Protein AF-A0A8C2SJ14-F1 (afdb_monomer_lite)

Secondary structure (DSSP, 8-state):
---PPP------S----PPPEEEEEETT--TTSPPPTT--EEEEEEPPS-PPP--TT--SS-HHHHHHHHHHHHHHHHHHHHHHHHHTTS-GGGGGGHHHHHHHHHTTS-BTTTTEE-HHHHHHHHHHHHHHHHTTSS-GGGHHHIIIIIIHHHHHHHHHHHHHHT-EETT--GGGSS-SS-SHHHHHHHHHTTT-SS--GGGGG-HHHHHHHTTT-HHHHHHHHHHHH--S-HHHH-HHHHHHHTSS-HHHHHHHHHHHHIIIIIS-HHHHTT----SSS-SSPP----

Radius of gyration: 21.24 Å; chains: 1; bounding box: 52×69×60 Å

InterPro domains:
  IPR004327 Phosphotyrosyl phosphatase activator, PTPA [PF03095] (80-282)
  IPR004327 Phosphotyrosyl phosphatase activator, PTPA [PTHR10012] (79-286)
  IPR004327 Phosphotyrosyl phosphatase activator, PTPA [cd04087] (79-278)
  IPR037218 PTPA superfamily [SSF140984] (79-285)
  IPR043170 Phosphotyrosyl phosphatase activator, C-terminal lid domain [G3DSA:1.20.120.1150] (178-288)

Sequence (290 aa):
MSVSYSMGKSASFFSDPSPLVLRAVPSGGSADEKPPQGGLCCVEIHTLPSLPSVGSQSRELGYLGTCLICCCHMCLLCYQEAENLVATVVPTHLAAAVPEVAVYLKESVGNSTRIDYGTGHEAAFAAFLCCLCKIGVLRVDDQIAIVFKVFNRYLEVMRKLQKTYRMEPAGSQGVWGLDDFQFLPFIWGSSQLIDHPYLEPRHFVDEKAVNENHKDYMFLECILFITEMKTGPFAEHSNQLWNISAVPSWSKVNQGLIRMYKAECLEKFPVIQHFKFGSLLPIHPVTSSC

Foldseek 3Di:
DDDDDDPDDDDDDDDDDDAFAFAFDFPDDPPPDDHPPDGAGQGAGDDDDDPDDPDPPCPPQPPLRVLLVVLLVRLVCLVVCLLVRQPNQDDPVVSVCSVVLSVLVSLQQADSVQLAAAALSVVSVVVSVLLCVLVPSHDPVCVVSCVPGVVLVVVVVNLVSCVRSVHFQQLDPFQPDQDSHHQVLQLVLLVVCAPPPPDFLLCLLPPVSLVVCVVPGSNSVVSVSVPVVDDDRCCVRRVVSVVLSPDGGSVVSNVVSVVCCCVSAVVPCSRNVPPDADPSRHPDPDDPPD

Organism: Capra hircus (NCBI:txid9925)

Structure (mmCIF, N/CA/C/O backbone):
data_AF-A0A8C2SJ14-F1
#
_entry.id   AF-A0A8C2SJ14-F1
#
loop_
_atom_site.group_PDB
_atom_site.id
_atom_site.type_symbol
_atom_site.label_atom_id
_atom_site.label_alt_id
_atom_site.label_comp_id
_atom_site.label_asym_id
_atom_site.label_entity_id
_atom_site.label_seq_id
_atom_site.pdbx_PDB_ins_code
_atom_site.Cartn_x
_atom_site.Cartn_y
_atom_site.Cartn_z
_atom_site.occupancy
_atom_site.B_iso_or_equiv
_atom_site.auth_seq_id
_atom_site.auth_comp_id
_atom_site.auth_asym_id
_atom_site.auth_atom_id
_atom_site.pdbx_PDB_model_num
ATOM 1 N N . MET A 1 1 ? 16.994 39.365 38.065 1.00 35.16 1 MET A N 1
ATOM 2 C CA . MET A 1 1 ? 16.523 39.619 36.687 1.00 35.16 1 MET A CA 1
ATOM 3 C C . MET A 1 1 ? 15.729 38.409 36.228 1.00 35.16 1 MET A C 1
ATOM 5 O O . MET A 1 1 ? 16.300 37.442 35.751 1.00 35.16 1 MET A O 1
ATOM 9 N N . SER A 1 2 ? 14.426 38.431 36.481 1.00 21.72 2 SER A N 1
ATOM 10 C CA . SER A 1 2 ? 13.452 37.447 36.009 1.00 21.72 2 SER A CA 1
ATOM 11 C C . SER A 1 2 ? 12.782 38.021 34.765 1.00 21.72 2 SER A C 1
ATOM 13 O O . SER A 1 2 ? 12.115 39.052 34.855 1.00 21.72 2 SER A O 1
ATOM 15 N N . VAL A 1 3 ? 13.001 37.404 33.606 1.00 24.77 3 VAL A N 1
ATOM 16 C CA . VAL A 1 3 ? 12.341 37.798 32.357 1.00 24.77 3 VAL A CA 1
ATOM 17 C C . VAL A 1 3 ? 11.062 36.980 32.231 1.00 24.77 3 VAL A C 1
ATOM 19 O O . VAL A 1 3 ? 11.100 35.789 31.937 1.00 24.77 3 VAL A O 1
ATOM 22 N N . SER A 1 4 ? 9.932 37.626 32.503 1.00 20.69 4 SER A N 1
ATOM 23 C CA . SER A 1 4 ? 8.597 37.099 32.233 1.00 20.69 4 SER A CA 1
ATOM 24 C C . SER A 1 4 ? 8.312 37.201 30.734 1.00 20.69 4 SER A C 1
ATOM 26 O O . SER A 1 4 ? 8.305 38.305 30.193 1.00 20.69 4 SER A O 1
ATOM 28 N N . TYR A 1 5 ? 8.047 36.078 30.064 1.00 23.69 5 TYR A N 1
ATOM 29 C CA . TYR A 1 5 ? 7.467 36.094 28.719 1.00 23.69 5 TYR A CA 1
ATOM 30 C C . TYR A 1 5 ? 5.940 36.140 28.824 1.00 23.69 5 TYR A C 1
ATOM 32 O O . TYR A 1 5 ? 5.299 35.236 29.355 1.00 23.69 5 TYR A O 1
ATOM 40 N N . SER A 1 6 ? 5.375 37.239 28.331 1.00 22.52 6 SER A N 1
ATOM 41 C CA . SER A 1 6 ? 3.942 37.443 28.140 1.00 22.52 6 SER A CA 1
ATOM 42 C C . SER A 1 6 ? 3.453 36.566 26.983 1.00 22.52 6 SER A C 1
ATOM 44 O O . SER A 1 6 ? 3.902 36.735 25.850 1.00 22.52 6 SER A O 1
ATOM 46 N N . MET A 1 7 ? 2.534 35.633 27.252 1.00 26.23 7 MET A N 1
ATOM 47 C CA . MET A 1 7 ? 1.760 34.955 26.208 1.00 26.23 7 MET A CA 1
ATOM 48 C C . MET A 1 7 ? 0.749 35.950 25.623 1.00 26.23 7 MET A C 1
ATOM 50 O O . MET A 1 7 ? -0.344 36.152 26.152 1.00 26.23 7 MET A O 1
ATOM 54 N N . GLY A 1 8 ? 1.143 36.601 24.530 1.00 24.67 8 GLY A N 1
ATOM 55 C CA . GLY A 1 8 ? 0.258 37.412 23.705 1.00 24.67 8 GLY A CA 1
ATOM 56 C C . GLY A 1 8 ? -0.750 36.538 22.956 1.00 24.67 8 GLY A C 1
ATOM 57 O O . GLY A 1 8 ? -0.389 35.562 22.304 1.00 24.67 8 GLY A O 1
ATOM 58 N N . LYS A 1 9 ? -2.028 36.909 23.054 1.00 30.41 9 LYS A N 1
ATOM 59 C CA . LYS A 1 9 ? -3.153 36.336 22.307 1.00 30.41 9 LYS A CA 1
ATOM 60 C C . LYS A 1 9 ? -2.880 36.384 20.796 1.00 30.41 9 LYS A C 1
ATOM 62 O O . LYS A 1 9 ? -2.780 37.462 20.221 1.00 30.41 9 LYS A O 1
ATOM 67 N N . SER A 1 10 ? -2.826 35.228 20.145 1.00 27.52 10 SER A N 1
ATOM 68 C CA . SER A 1 10 ? -2.982 35.081 18.689 1.00 27.52 10 SER A CA 1
ATOM 69 C C . SER A 1 10 ? -3.657 33.740 18.405 1.00 27.52 10 SER A C 1
ATOM 71 O O . SER A 1 10 ? -3.069 32.813 17.866 1.00 27.52 10 SER A O 1
ATOM 73 N N . ALA A 1 11 ? -4.907 33.629 18.850 1.00 28.23 11 ALA A N 1
ATOM 74 C CA . ALA A 1 11 ? -5.798 32.511 18.567 1.00 28.23 11 ALA A CA 1
ATOM 75 C C . ALA A 1 11 ? -6.933 33.025 17.672 1.00 28.23 11 ALA A C 1
ATOM 77 O O . ALA A 1 11 ? -8.018 33.300 18.172 1.00 28.23 11 ALA A O 1
ATOM 78 N N . SER A 1 12 ? -6.668 33.257 16.380 1.00 26.05 12 SER A N 1
ATOM 79 C CA . SER A 1 12 ? -7.728 33.613 15.415 1.00 26.05 12 SER A CA 1
ATOM 80 C C . SER A 1 12 ? -7.315 33.546 13.931 1.00 26.05 12 SER A C 1
ATOM 82 O O . SER A 1 12 ? -7.729 34.413 13.168 1.00 26.05 12 SER A O 1
ATOM 84 N N . PHE A 1 13 ? -6.496 32.577 13.490 1.00 23.73 13 PHE A N 1
ATOM 85 C CA . PHE A 1 13 ? -6.122 32.480 12.058 1.00 23.73 13 PHE A CA 1
ATOM 86 C C . PHE A 1 13 ? -6.133 31.079 11.421 1.00 23.73 13 PHE A C 1
ATOM 88 O O . PHE A 1 13 ? -5.748 30.942 1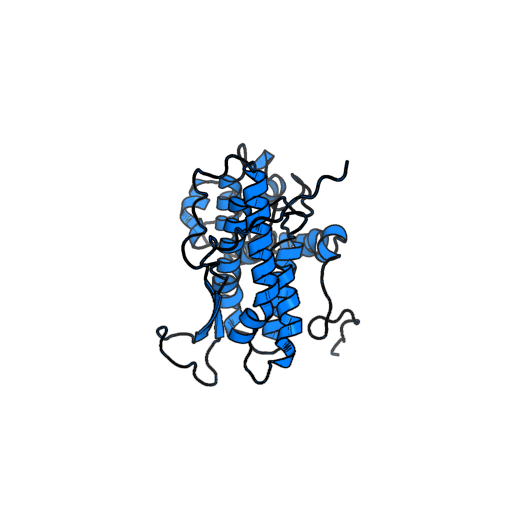0.265 1.00 23.73 13 PHE A O 1
ATOM 95 N N . PHE A 1 14 ? -6.636 30.053 12.108 1.00 29.06 14 PHE A N 1
ATOM 96 C CA . PHE A 1 14 ? -6.863 28.732 11.509 1.00 29.06 14 PHE A CA 1
ATOM 97 C C . PHE A 1 14 ? -8.349 28.386 11.581 1.00 29.06 14 PHE A C 1
ATOM 99 O O . PHE A 1 14 ? -8.805 27.734 12.516 1.00 29.06 14 PHE A O 1
ATOM 106 N N . SER A 1 15 ? -9.113 28.882 10.614 1.00 26.23 15 SER A N 1
ATOM 107 C CA . SER A 1 15 ? -10.452 28.384 10.307 1.00 26.23 15 SER A CA 1
ATOM 108 C C . SER A 1 15 ? -10.346 27.426 9.118 1.00 26.23 15 SER A C 1
ATOM 110 O O . SER A 1 15 ? -9.865 27.828 8.061 1.00 26.23 15 SER A O 1
ATOM 112 N N . ASP A 1 16 ? -10.798 26.193 9.358 1.00 24.92 16 ASP A N 1
ATOM 113 C CA . ASP A 1 16 ? -10.917 25.005 8.493 1.00 24.92 16 ASP A CA 1
ATOM 114 C C . ASP A 1 16 ? -9.713 24.053 8.343 1.00 24.92 16 ASP A C 1
ATOM 116 O O . ASP A 1 16 ? -8.990 24.076 7.344 1.00 24.92 16 ASP A O 1
ATOM 120 N N . PRO A 1 17 ? -9.562 23.092 9.278 1.00 34.22 17 PRO A N 1
ATOM 121 C CA . PRO A 1 17 ? -8.921 21.815 8.999 1.00 34.22 17 PRO A CA 1
ATOM 122 C C . PRO A 1 17 ? -9.929 20.867 8.323 1.00 34.22 17 PRO A C 1
ATOM 124 O O . PRO A 1 17 ? -10.884 20.416 8.948 1.00 34.22 17 PRO A O 1
ATOM 127 N N . SER A 1 18 ? -9.741 20.548 7.042 1.00 34.19 18 SER A N 1
ATOM 128 C CA . SER A 1 18 ? -10.606 19.577 6.349 1.00 34.19 18 SER A CA 1
ATOM 129 C C . SER A 1 18 ? -10.163 18.129 6.650 1.00 34.19 18 SER A C 1
ATOM 131 O O . SER A 1 18 ? -9.024 17.785 6.326 1.00 34.19 18 SER A O 1
ATOM 133 N N . PRO A 1 19 ? -11.014 17.267 7.248 1.00 37.81 19 PRO A N 1
ATOM 134 C CA . PRO A 1 19 ? -10.648 15.902 7.639 1.00 37.81 19 PRO A CA 1
ATOM 135 C C . PRO A 1 19 ? -10.639 14.906 6.464 1.00 37.81 19 PRO A C 1
ATOM 137 O O . PRO A 1 19 ? -11.269 15.117 5.425 1.00 37.81 19 PRO A O 1
ATOM 140 N N . LEU A 1 20 ? -9.934 13.785 6.655 1.00 37.47 20 LEU A N 1
ATOM 141 C CA . LEU A 1 20 ? -10.066 12.573 5.842 1.00 37.47 20 LEU A CA 1
ATOM 142 C C . LEU A 1 20 ? -11.483 12.027 6.050 1.00 37.47 20 LEU A C 1
ATOM 144 O O . LEU A 1 20 ? -11.848 11.771 7.188 1.00 37.47 20 LEU A O 1
ATOM 148 N N . VAL A 1 21 ? -12.295 11.873 5.005 1.00 39.19 21 VAL A N 1
ATOM 149 C CA . VAL A 1 21 ? -13.687 11.417 5.163 1.00 39.19 21 VAL A CA 1
ATOM 150 C C . VAL A 1 21 ? -13.783 9.956 4.740 1.00 39.19 21 VAL A C 1
ATOM 152 O O . VAL A 1 21 ? -13.606 9.649 3.564 1.00 39.19 21 VAL A O 1
ATOM 155 N N . LEU A 1 22 ? -14.086 9.071 5.693 1.00 45.59 22 LEU A N 1
ATOM 156 C CA . LEU A 1 22 ? -14.576 7.722 5.417 1.00 45.59 22 LEU A CA 1
ATOM 157 C C . LEU A 1 22 ? -16.099 7.799 5.275 1.00 45.59 22 LEU A C 1
ATOM 159 O O . LEU A 1 22 ? -16.788 8.230 6.202 1.00 45.59 22 LEU A O 1
ATOM 163 N N . ARG A 1 23 ? -16.641 7.422 4.117 1.00 41.66 23 ARG A N 1
ATOM 164 C CA . ARG A 1 23 ? -18.094 7.281 3.924 1.00 41.66 23 ARG A CA 1
ATOM 165 C C . ARG A 1 23 ? -18.433 5.870 3.489 1.00 41.66 23 ARG A C 1
ATOM 167 O O . ARG A 1 23 ? -17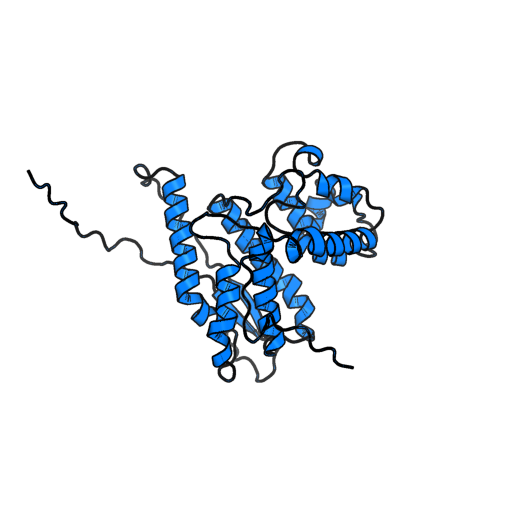.820 5.354 2.563 1.00 41.66 23 ARG A O 1
ATOM 174 N N . ALA A 1 24 ? -19.442 5.296 4.132 1.00 35.56 24 ALA A N 1
ATOM 175 C CA . ALA A 1 24 ? -20.192 4.168 3.606 1.00 35.56 24 ALA A CA 1
ATOM 176 C C . ALA A 1 24 ? -21.077 4.655 2.449 1.00 35.56 24 ALA A C 1
ATOM 178 O O . ALA A 1 24 ? -21.984 5.460 2.670 1.00 35.56 24 ALA A O 1
ATOM 179 N N . VAL A 1 25 ? -20.823 4.191 1.226 1.00 36.91 25 VAL A N 1
ATOM 180 C CA . VAL A 1 25 ? -21.685 4.465 0.065 1.00 36.91 25 VAL A CA 1
ATOM 181 C C . VAL A 1 25 ? -22.356 3.165 -0.383 1.00 36.91 25 VAL A C 1
ATOM 183 O O . VAL A 1 25 ? -21.650 2.168 -0.575 1.00 36.91 25 VAL A O 1
ATOM 186 N N . PRO A 1 26 ? -23.695 3.139 -0.546 1.00 29.56 26 PRO A N 1
ATOM 187 C CA . PRO A 1 26 ? -24.383 1.980 -1.095 1.00 29.56 26 PRO A CA 1
ATOM 188 C C . PRO A 1 26 ? -23.955 1.749 -2.550 1.00 29.56 26 PRO A C 1
ATOM 190 O O . PRO A 1 26 ? -23.844 2.687 -3.340 1.00 29.56 26 PRO A O 1
ATOM 193 N N . SER A 1 27 ? -23.727 0.495 -2.937 1.00 33.56 27 SER A N 1
ATOM 194 C CA . SER A 1 27 ? -23.465 0.147 -4.337 1.00 33.56 27 SER A CA 1
ATOM 195 C C . SER A 1 27 ? -24.664 0.495 -5.228 1.00 33.56 27 SER A C 1
ATOM 197 O O . SER A 1 27 ? -25.634 -0.261 -5.281 1.00 33.56 27 SER A O 1
ATOM 199 N N . GLY A 1 28 ? -24.573 1.609 -5.957 1.00 35.34 28 GLY A N 1
ATOM 200 C CA . GLY A 1 28 ? -25.458 1.911 -7.086 1.00 35.34 28 GLY A CA 1
ATOM 201 C C . GLY A 1 28 ? -26.534 2.978 -6.867 1.00 35.34 28 GLY A C 1
ATOM 202 O O . GLY A 1 28 ? -27.636 2.799 -7.370 1.00 35.34 28 GLY A O 1
ATOM 203 N N . GLY A 1 29 ? -26.231 4.096 -6.198 1.00 28.69 29 GLY A N 1
ATOM 204 C CA . GLY A 1 29 ? -27.141 5.249 -6.124 1.00 28.69 29 GLY A CA 1
ATOM 205 C C . GLY A 1 29 ? -26.419 6.563 -5.815 1.00 28.69 29 GLY A C 1
ATOM 206 O O . GLY A 1 29 ? -25.366 6.564 -5.180 1.00 28.69 29 GLY A O 1
ATOM 207 N N . SER A 1 30 ? -26.961 7.682 -6.306 1.00 27.81 30 SER A N 1
ATOM 208 C CA . SER A 1 30 ? -26.474 9.045 -6.038 1.00 27.81 30 SER A CA 1
ATOM 209 C C . SER A 1 30 ? -26.469 9.384 -4.542 1.00 27.81 30 SER A C 1
ATOM 211 O O . SER A 1 30 ? -27.240 8.809 -3.780 1.00 27.81 30 SER A O 1
ATOM 213 N N . ALA A 1 31 ? -25.655 10.372 -4.149 1.00 33.75 31 ALA A N 1
ATOM 214 C CA . ALA A 1 31 ? -25.331 10.788 -2.774 1.00 33.75 31 ALA A CA 1
ATOM 215 C C . ALA A 1 31 ? -26.504 11.138 -1.816 1.00 33.75 31 ALA A C 1
ATOM 217 O O . ALA A 1 31 ? -26.233 11.494 -0.671 1.00 33.75 31 ALA A O 1
ATOM 218 N N . ASP A 1 32 ? -27.763 11.014 -2.247 1.00 30.06 32 ASP A N 1
ATOM 219 C CA . ASP A 1 32 ? -28.978 11.373 -1.498 1.00 30.06 32 ASP A CA 1
ATOM 220 C C . ASP A 1 32 ? -29.896 10.184 -1.125 1.00 30.06 32 ASP A C 1
ATOM 222 O O . ASP A 1 32 ? -30.944 10.390 -0.511 1.00 30.06 32 ASP A O 1
ATOM 226 N N . GLU A 1 33 ? -29.537 8.928 -1.424 1.00 30.17 33 GLU A N 1
ATOM 227 C CA . GLU A 1 33 ? -30.349 7.765 -1.016 1.00 30.17 33 GLU A CA 1
ATOM 228 C C . GLU A 1 33 ? -29.862 7.107 0.285 1.00 30.17 33 GLU A C 1
ATOM 230 O O . GLU A 1 33 ? -28.691 6.757 0.447 1.00 30.17 33 GLU A O 1
ATOM 235 N N . LYS A 1 34 ? -30.795 6.891 1.229 1.00 29.84 34 LYS A N 1
ATOM 236 C CA . LYS A 1 34 ? -30.560 6.081 2.437 1.00 29.84 34 LYS A CA 1
ATOM 237 C C . LYS A 1 34 ? -30.080 4.679 2.034 1.00 29.84 34 LYS A C 1
ATOM 239 O O . LYS A 1 34 ? -30.742 4.051 1.207 1.00 29.84 34 LYS A O 1
ATOM 244 N N . PRO A 1 35 ? -29.018 4.135 2.660 1.00 33.56 35 PRO A N 1
ATOM 245 C CA . PRO A 1 35 ? -28.575 2.784 2.355 1.00 33.56 35 PRO A CA 1
ATOM 246 C C . PRO A 1 35 ? -29.688 1.782 2.713 1.00 33.56 35 PRO A C 1
ATOM 248 O O . PRO A 1 35 ? -30.238 1.848 3.821 1.00 33.56 35 PRO A O 1
ATOM 251 N N . PRO A 1 36 ? -30.050 0.860 1.802 1.00 28.92 36 PRO A N 1
ATOM 252 C CA . PRO A 1 36 ? -30.995 -0.197 2.115 1.00 28.92 36 PRO A CA 1
ATOM 253 C C . PRO A 1 36 ? -30.393 -1.096 3.197 1.00 28.92 36 PRO A C 1
ATOM 255 O O . PRO A 1 36 ? -29.183 -1.334 3.225 1.00 28.92 36 PRO A O 1
ATOM 258 N N . GLN A 1 37 ? -31.242 -1.610 4.089 1.00 32.56 37 GLN A N 1
ATOM 259 C CA . GLN A 1 37 ? -30.867 -2.647 5.049 1.00 32.56 37 GLN A CA 1
ATOM 260 C C . GLN A 1 37 ? -30.381 -3.883 4.269 1.00 32.56 37 GLN A C 1
ATOM 262 O O . GLN A 1 37 ? -31.184 -4.712 3.859 1.00 32.56 37 GLN A O 1
ATOM 267 N N . GLY A 1 38 ? -29.069 -3.968 4.012 1.00 31.70 38 GLY A N 1
ATOM 268 C CA . GLY A 1 38 ? -28.434 -5.082 3.301 1.00 31.70 38 GLY A CA 1
ATOM 269 C C . GLY A 1 38 ? -27.624 -4.766 2.032 1.00 31.70 38 GLY A C 1
ATOM 270 O O . GLY A 1 38 ? -27.150 -5.723 1.428 1.00 31.70 38 GLY A O 1
ATOM 271 N N . GLY A 1 39 ? -27.431 -3.502 1.627 1.00 27.00 39 GLY A N 1
ATOM 272 C CA . GLY A 1 39 ? -26.610 -3.142 0.448 1.00 27.00 39 GLY A CA 1
ATOM 273 C C . GLY A 1 39 ? -25.090 -3.147 0.697 1.00 27.00 39 GLY A C 1
ATOM 274 O O . GLY A 1 39 ? -24.673 -2.981 1.843 1.00 27.00 39 GLY A O 1
ATOM 275 N N . LEU A 1 40 ? -24.267 -3.332 -0.357 1.00 31.47 40 LEU A N 1
ATOM 276 C CA . LEU A 1 40 ? -22.794 -3.280 -0.260 1.00 31.47 40 LEU A CA 1
ATOM 277 C C . LEU A 1 40 ? -22.361 -1.955 0.375 1.00 31.47 40 LEU A C 1
ATOM 279 O O . LEU A 1 40 ? -22.820 -0.885 -0.033 1.00 31.47 40 LEU A O 1
ATOM 283 N N . CYS A 1 41 ? -21.442 -2.034 1.330 1.00 30.48 41 CYS A N 1
ATOM 284 C CA . CYS A 1 41 ? -20.896 -0.882 2.027 1.00 30.48 41 CYS A CA 1
ATOM 285 C C . CYS A 1 41 ? -19.530 -0.554 1.411 1.00 30.48 41 CYS A C 1
ATOM 287 O O . CYS A 1 41 ? -18.513 -1.132 1.789 1.00 30.48 41 CYS A O 1
ATOM 289 N N . CYS A 1 42 ? -19.481 0.340 0.419 1.00 32.78 42 CYS A N 1
ATOM 290 C CA . CYS A 1 42 ? -18.197 0.812 -0.100 1.00 32.78 42 CYS A CA 1
ATOM 291 C C . CYS A 1 42 ? -17.623 1.842 0.876 1.00 32.78 42 CYS A C 1
ATOM 293 O O . CYS A 1 42 ? -18.260 2.860 1.125 1.00 32.78 42 CYS A O 1
ATOM 295 N N . VAL A 1 43 ? -16.431 1.585 1.420 1.00 40.03 43 VAL A N 1
ATOM 296 C CA . VAL A 1 43 ? -15.674 2.566 2.209 1.00 40.03 43 VAL A CA 1
ATOM 297 C C . VAL A 1 43 ? -14.963 3.506 1.242 1.00 40.03 43 VAL A C 1
ATOM 299 O O . VAL A 1 43 ? -13.929 3.164 0.677 1.00 40.03 43 VAL A O 1
ATOM 302 N N . GLU A 1 44 ? -15.511 4.691 1.012 1.00 35.25 44 GLU A N 1
ATOM 303 C CA . GLU A 1 44 ? -14.834 5.706 0.210 1.00 35.25 44 GLU A CA 1
ATOM 304 C C . GLU A 1 44 ? -13.932 6.563 1.095 1.00 35.25 44 GLU A C 1
ATOM 306 O O . GLU A 1 44 ? -14.384 7.126 2.092 1.00 35.25 44 GLU A O 1
ATOM 311 N N . ILE A 1 45 ? -12.658 6.672 0.711 1.00 42.31 45 ILE A N 1
ATOM 312 C CA . ILE A 1 45 ? -11.693 7.591 1.319 1.00 42.31 45 ILE A CA 1
ATOM 313 C C . ILE A 1 45 ? -11.698 8.876 0.488 1.00 42.31 45 ILE A C 1
ATOM 315 O O . ILE A 1 45 ? -11.104 8.956 -0.590 1.00 42.31 45 ILE A O 1
ATOM 319 N N . HIS A 1 46 ? -12.362 9.915 0.978 1.00 33.44 46 HIS A N 1
ATOM 320 C CA . HIS A 1 46 ? -12.320 11.231 0.346 1.00 33.44 46 HIS A CA 1
ATOM 321 C C . HIS A 1 46 ? -11.235 12.095 0.987 1.00 33.44 46 HIS A C 1
ATOM 323 O O . HIS A 1 46 ? -11.188 12.266 2.204 1.00 33.44 46 HIS A O 1
ATOM 329 N N . THR A 1 47 ? -10.377 12.678 0.146 1.00 35.00 47 THR A N 1
ATOM 330 C CA . THR A 1 47 ? -9.620 13.885 0.496 1.00 35.00 47 THR A CA 1
ATOM 331 C C . THR A 1 47 ? -10.396 15.076 -0.060 1.00 35.00 47 THR A C 1
ATOM 333 O O . THR A 1 47 ? -10.610 15.155 -1.269 1.00 35.00 47 THR A O 1
ATOM 336 N N . LEU A 1 48 ? -10.869 15.976 0.805 1.00 31.17 48 LEU A N 1
ATOM 337 C CA . LEU A 1 48 ? -11.500 17.228 0.374 1.00 31.17 48 LEU A CA 1
ATOM 338 C C . LEU A 1 48 ? -10.449 18.212 -0.191 1.00 31.17 48 LEU A C 1
ATOM 340 O O . LEU A 1 48 ? -9.250 18.055 0.077 1.00 31.17 48 LEU A O 1
ATOM 344 N N . PRO A 1 49 ? -10.861 19.176 -1.043 1.00 32.12 49 PRO A N 1
ATOM 345 C CA . PRO A 1 49 ? -9.937 19.980 -1.829 1.00 32.12 49 PRO A CA 1
ATOM 346 C C . PRO A 1 49 ? -9.176 20.998 -0.969 1.00 32.12 49 PRO A C 1
ATOM 348 O O . PRO A 1 49 ? -9.684 21.517 0.018 1.00 32.12 49 PRO A O 1
ATOM 351 N N . SER A 1 50 ? -7.949 21.290 -1.415 1.00 32.56 50 SER A N 1
ATOM 352 C CA . SER A 1 50 ? -6.959 22.224 -0.850 1.00 32.56 50 SER A CA 1
ATOM 353 C C . SER A 1 50 ? -6.442 21.910 0.562 1.00 32.56 50 SER A C 1
ATOM 355 O O . SER A 1 50 ? -6.940 22.407 1.563 1.00 32.56 50 SER A O 1
ATOM 357 N N . LEU A 1 51 ? -5.299 21.212 0.617 1.00 37.91 51 LEU A N 1
ATOM 358 C CA . LEU A 1 51 ? -4.286 21.598 1.603 1.00 37.91 51 LEU A CA 1
ATOM 359 C C . LEU A 1 51 ? -3.917 23.055 1.278 1.00 37.91 51 LEU A C 1
ATOM 361 O O . LEU A 1 51 ? -3.691 23.338 0.094 1.00 37.91 51 LEU A O 1
ATOM 365 N N . PRO A 1 52 ? -3.902 23.982 2.248 1.00 33.34 52 PRO A N 1
ATOM 366 C CA . PRO A 1 52 ? -3.578 25.370 1.964 1.00 33.34 52 PRO A CA 1
ATOM 367 C C . PRO A 1 52 ? -2.216 25.428 1.271 1.00 33.34 52 PRO A C 1
ATOM 369 O O . PRO A 1 52 ? -1.231 24.868 1.755 1.00 33.34 52 PRO A O 1
ATOM 372 N N . SER A 1 53 ? -2.163 26.095 0.115 1.00 35.66 53 SER A N 1
ATOM 373 C CA . SER A 1 53 ? -0.894 26.502 -0.479 1.00 35.66 53 SER A CA 1
ATOM 374 C C . SER A 1 53 ? -0.133 27.272 0.592 1.00 35.66 53 SER A C 1
ATOM 376 O O . SER A 1 53 ? -0.672 28.247 1.120 1.00 35.66 53 SER A O 1
ATOM 378 N N . VAL A 1 54 ? 1.074 26.823 0.937 1.00 40.25 54 VAL A N 1
ATOM 379 C CA . VAL A 1 54 ? 1.919 27.483 1.937 1.00 40.25 54 VAL A CA 1
ATOM 380 C C . VAL A 1 54 ? 2.082 28.946 1.526 1.00 40.25 54 VAL A C 1
ATOM 382 O O . VAL A 1 54 ? 2.802 29.268 0.582 1.00 40.25 54 VAL A O 1
ATOM 385 N N . GLY A 1 55 ? 1.344 29.828 2.201 1.00 30.88 55 GLY A N 1
ATOM 386 C CA . GLY A 1 55 ? 1.371 31.260 1.959 1.00 30.88 55 GLY A CA 1
ATOM 387 C C . GLY A 1 55 ? 2.766 31.809 2.236 1.00 30.88 55 GLY A C 1
ATOM 388 O O . GLY A 1 55 ? 3.462 31.386 3.165 1.00 30.88 55 GLY A O 1
ATOM 389 N N . SER A 1 56 ? 3.164 32.780 1.424 1.00 34.59 56 SER A N 1
ATOM 390 C CA . SER A 1 56 ? 4.480 33.424 1.351 1.00 34.59 56 SER A CA 1
ATOM 391 C C . SER A 1 56 ? 4.954 34.162 2.620 1.00 34.59 56 SER A C 1
ATOM 393 O O . SER A 1 56 ? 5.965 34.861 2.568 1.00 34.59 56 SER A O 1
ATOM 395 N N . GLN A 1 57 ? 4.291 33.987 3.768 1.00 31.92 57 GLN A N 1
ATOM 396 C CA . GLN A 1 57 ? 4.677 34.573 5.059 1.00 31.92 57 GLN A CA 1
ATOM 397 C C . GLN A 1 57 ? 5.399 33.604 6.015 1.00 31.92 57 GLN A C 1
ATOM 399 O O . GLN A 1 57 ? 5.797 34.001 7.105 1.00 31.92 57 GLN A O 1
ATOM 404 N N . SER A 1 58 ? 5.682 32.368 5.591 1.00 34.94 58 SER A N 1
ATOM 405 C CA . SER A 1 58 ? 6.454 31.370 6.361 1.00 34.94 58 SER A CA 1
ATOM 406 C C . SER A 1 58 ? 7.975 31.627 6.326 1.00 34.94 58 SER A C 1
ATOM 408 O O . SER A 1 58 ? 8.747 30.733 5.993 1.00 34.94 58 SER A O 1
ATOM 410 N N . ARG A 1 59 ? 8.435 32.863 6.573 1.00 33.06 59 ARG A N 1
ATOM 411 C CA . ARG A 1 59 ? 9.876 33.204 6.522 1.00 33.06 59 ARG A CA 1
ATOM 412 C C . ARG A 1 59 ? 10.619 33.074 7.860 1.00 33.06 59 ARG A C 1
ATOM 414 O O . ARG A 1 59 ? 11.842 33.130 7.841 1.00 33.06 59 ARG A O 1
ATOM 421 N N . GLU A 1 60 ? 9.931 32.847 8.982 1.00 36.12 60 GLU A N 1
ATOM 422 C CA . GLU A 1 60 ? 10.577 32.692 10.306 1.00 36.12 60 GLU A CA 1
ATOM 423 C C . GLU A 1 60 ? 10.675 31.245 10.820 1.00 36.12 60 GLU A C 1
ATOM 425 O O . GLU A 1 60 ? 11.535 30.944 11.643 1.00 36.12 60 GLU A O 1
ATOM 430 N N . LEU A 1 61 ? 9.875 30.317 10.292 1.00 37.12 61 LEU A N 1
ATOM 431 C CA . LEU A 1 61 ? 10.021 28.877 10.517 1.00 37.12 61 LEU A CA 1
ATOM 432 C C . LEU A 1 61 ? 10.420 28.268 9.176 1.00 37.12 61 LEU A C 1
ATOM 434 O O . LEU A 1 61 ? 9.656 28.353 8.220 1.00 37.12 61 LEU A O 1
ATOM 438 N N . GLY A 1 62 ? 11.631 27.713 9.073 1.00 32.56 62 GLY A N 1
ATOM 439 C CA . GLY A 1 62 ? 12.110 27.102 7.828 1.00 32.56 62 GLY A CA 1
ATOM 440 C C . GLY A 1 62 ? 11.122 26.070 7.263 1.00 32.56 62 GLY A C 1
ATOM 441 O O . GLY A 1 62 ? 10.305 25.519 7.993 1.00 32.56 62 GLY A O 1
ATOM 442 N N . TYR A 1 63 ? 11.220 25.772 5.966 1.00 33.97 63 TYR A N 1
ATOM 443 C CA . TYR A 1 63 ? 10.306 24.882 5.226 1.00 33.97 63 TYR A CA 1
ATOM 444 C C . TYR A 1 63 ? 10.035 23.523 5.920 1.00 33.97 63 TYR A C 1
ATOM 446 O O . TYR A 1 63 ? 8.916 23.010 5.879 1.00 33.97 63 TYR A O 1
ATOM 454 N N . LEU A 1 64 ? 11.036 22.970 6.623 1.00 30.27 64 LEU A N 1
ATOM 455 C CA . LEU A 1 64 ? 10.898 21.774 7.470 1.00 30.27 64 LEU A CA 1
ATOM 456 C C . LEU A 1 64 ? 9.954 21.987 8.667 1.00 30.27 64 LEU A C 1
ATOM 458 O O . LEU A 1 64 ? 9.151 21.114 8.977 1.00 30.27 64 LEU A O 1
ATOM 462 N N . GLY A 1 65 ? 10.021 23.147 9.323 1.00 27.08 65 GLY A N 1
ATOM 463 C CA . GLY A 1 65 ? 9.160 23.508 10.451 1.00 27.08 65 GLY A CA 1
ATOM 464 C C . GLY A 1 65 ? 7.689 23.622 10.050 1.00 27.08 65 GLY A C 1
ATOM 465 O O . GLY A 1 65 ? 6.816 23.174 10.787 1.00 27.08 65 GLY A O 1
ATOM 466 N N . THR A 1 66 ? 7.401 24.132 8.850 1.00 36.94 66 THR A N 1
ATOM 467 C CA . THR A 1 66 ? 6.032 24.175 8.307 1.00 36.94 66 THR A CA 1
ATOM 468 C C . THR A 1 66 ? 5.496 22.775 7.973 1.00 36.94 66 THR A C 1
ATOM 470 O O . THR A 1 66 ? 4.332 22.489 8.259 1.00 36.94 66 THR A O 1
ATOM 473 N N . CYS A 1 67 ? 6.338 21.877 7.440 1.00 32.31 67 CYS A N 1
ATOM 474 C CA . CYS A 1 67 ? 5.968 20.473 7.209 1.00 32.31 67 CYS A CA 1
ATOM 475 C C . CYS A 1 67 ? 5.707 19.723 8.525 1.00 32.31 67 CYS A C 1
ATOM 477 O O . CYS A 1 67 ? 4.699 19.024 8.625 1.00 32.31 67 CYS A O 1
ATOM 479 N N . LEU A 1 68 ? 6.550 19.930 9.547 1.00 32.41 68 LEU A N 1
ATOM 480 C CA . LEU A 1 68 ? 6.384 19.346 10.884 1.00 32.41 68 LEU A CA 1
ATOM 481 C C . LEU A 1 68 ? 5.037 19.718 11.510 1.00 32.41 68 LEU A C 1
ATOM 483 O O . LEU A 1 68 ? 4.301 18.850 11.972 1.00 32.41 68 LEU A O 1
ATOM 487 N N . ILE A 1 69 ? 4.698 21.010 11.513 1.00 36.69 69 ILE A N 1
ATOM 488 C CA . ILE A 1 69 ? 3.478 21.512 12.160 1.00 36.69 69 ILE A CA 1
ATOM 489 C C . ILE A 1 69 ? 2.229 20.956 11.465 1.00 36.69 69 ILE A C 1
ATOM 491 O O . ILE A 1 69 ? 1.284 20.539 12.133 1.00 36.69 69 ILE A O 1
ATOM 495 N N . CYS A 1 70 ? 2.226 20.898 10.133 1.00 35.50 70 CYS A N 1
ATOM 496 C CA . CYS A 1 70 ? 1.073 20.443 9.362 1.00 35.50 70 CYS A CA 1
ATOM 497 C C . CYS A 1 70 ? 0.910 18.907 9.390 1.00 35.50 70 CYS A C 1
ATOM 499 O O . CYS A 1 70 ? -0.217 18.426 9.504 1.00 35.50 70 CYS A O 1
ATOM 501 N N . CYS A 1 71 ? 2.007 18.138 9.399 1.00 42.25 71 CYS A N 1
ATOM 502 C CA . CYS A 1 71 ? 1.975 16.682 9.587 1.00 42.25 71 CYS A CA 1
ATOM 503 C C . CYS A 1 71 ? 1.509 16.304 11.002 1.00 42.25 71 CYS A C 1
ATOM 505 O O . CYS A 1 71 ? 0.640 15.445 11.162 1.00 42.25 71 CYS A O 1
ATOM 507 N N . CYS A 1 72 ? 2.015 16.991 12.032 1.00 40.84 72 CYS A N 1
ATOM 508 C CA . CYS A 1 72 ? 1.539 16.823 13.403 1.00 40.84 72 CYS A CA 1
ATOM 509 C C . CYS A 1 72 ? 0.056 17.181 13.530 1.00 40.84 72 CYS A C 1
ATOM 511 O O . CYS A 1 72 ? -0.671 16.456 14.194 1.00 40.84 72 CYS A O 1
ATOM 513 N N . HIS A 1 73 ? -0.418 18.242 12.870 1.00 46.31 73 HIS A N 1
ATOM 514 C CA . HIS A 1 73 ? -1.827 18.637 12.915 1.00 46.31 73 HIS A CA 1
ATOM 515 C C . HIS A 1 73 ? -2.746 17.634 12.199 1.00 46.31 73 HIS A C 1
ATOM 517 O O . HIS A 1 73 ? -3.763 17.242 12.762 1.00 46.31 73 HIS A O 1
ATOM 523 N N . MET A 1 74 ? -2.367 17.147 11.011 1.00 50.53 74 MET A N 1
ATOM 524 C CA . MET A 1 74 ? -3.109 16.095 10.301 1.00 50.53 74 MET A CA 1
ATOM 525 C C . MET A 1 74 ? -3.159 14.785 11.090 1.00 50.53 74 MET A C 1
ATOM 527 O O . MET A 1 74 ? -4.209 14.150 11.165 1.00 50.53 74 MET A O 1
ATOM 531 N N . CYS A 1 75 ? -2.043 14.392 11.706 1.00 52.34 75 CYS A N 1
ATOM 532 C CA . CYS A 1 75 ? -1.995 13.191 12.530 1.00 52.34 75 CYS A CA 1
ATOM 533 C C . CYS A 1 75 ? -2.811 13.377 13.819 1.00 52.34 75 CYS A C 1
ATOM 535 O O . CYS A 1 75 ? -3.575 12.494 14.185 1.00 52.34 75 CYS A O 1
ATOM 537 N N . LEU A 1 76 ? -2.758 14.552 14.456 1.00 49.75 76 LEU A N 1
ATOM 538 C CA . LEU A 1 76 ? -3.547 14.859 15.653 1.00 49.75 76 LEU A CA 1
ATOM 539 C C . LEU A 1 76 ? -5.057 14.863 15.370 1.00 49.75 76 LEU A C 1
ATOM 541 O O . LEU A 1 76 ? -5.818 14.301 16.153 1.00 49.75 76 LEU A O 1
ATOM 545 N N . LEU A 1 77 ? -5.481 15.429 14.235 1.00 55.03 77 LEU A N 1
ATOM 546 C CA . LEU A 1 77 ? -6.870 15.370 13.772 1.00 55.03 77 LEU A CA 1
ATOM 547 C C . LEU A 1 77 ? -7.291 13.933 13.475 1.00 55.03 77 LEU A C 1
ATOM 549 O O . LEU A 1 77 ? -8.356 13.515 13.909 1.00 55.03 77 LEU A O 1
ATOM 553 N N . CYS A 1 78 ? -6.440 13.147 12.808 1.00 58.69 78 CYS A N 1
ATOM 554 C CA . CYS A 1 78 ? -6.700 11.726 12.588 1.00 58.69 78 CYS A CA 1
ATOM 555 C C . CYS A 1 78 ? -6.841 10.977 13.924 1.00 58.69 78 CYS A C 1
ATOM 557 O O . CYS A 1 78 ? -7.768 10.198 14.095 1.00 58.69 78 CYS A O 1
ATOM 559 N N . TYR A 1 79 ? -5.992 11.257 14.916 1.00 64.38 79 TYR A N 1
ATOM 560 C CA . TYR A 1 79 ? -6.070 10.631 16.238 1.00 64.38 79 TYR A CA 1
ATOM 561 C C . TYR A 1 79 ? -7.340 11.005 17.016 1.00 64.38 79 TYR A C 1
ATOM 563 O O . TYR A 1 79 ? -7.876 10.147 17.718 1.00 64.38 79 TYR A O 1
ATOM 571 N N . GLN A 1 80 ? -7.813 12.250 16.905 1.00 70.00 80 GLN A N 1
ATOM 572 C CA . GLN A 1 80 ? -9.021 12.733 17.588 1.00 70.00 80 GLN A CA 1
ATOM 573 C C . GLN A 1 80 ? -10.315 12.305 16.880 1.00 70.00 80 GLN A C 1
ATOM 575 O O . GLN A 1 80 ? -11.299 12.001 17.546 1.00 70.00 80 GLN A O 1
ATOM 580 N N . GLU A 1 81 ? -10.302 12.226 15.548 1.00 81.50 81 GLU A N 1
ATOM 581 C CA . GLU A 1 81 ? -11.480 11.923 14.727 1.00 81.50 81 GLU A CA 1
ATOM 582 C C . GLU A 1 81 ? -11.551 10.460 14.269 1.00 81.50 81 GLU A C 1
ATOM 584 O O . GLU A 1 81 ? -12.567 10.056 13.714 1.00 81.50 81 GLU A O 1
ATOM 589 N N . ALA A 1 82 ? -10.522 9.629 14.487 1.00 80.75 82 ALA A N 1
ATOM 590 C CA . ALA A 1 82 ? -10.505 8.250 13.978 1.00 80.75 82 ALA A CA 1
ATOM 591 C C . ALA A 1 82 ? -11.723 7.432 14.419 1.00 80.75 82 ALA A C 1
ATOM 593 O O . ALA A 1 82 ? -12.272 6.684 13.616 1.00 80.75 82 ALA A O 1
ATOM 594 N N . GLU A 1 83 ? -12.174 7.576 15.666 1.00 87.19 83 GLU A N 1
ATOM 595 C CA . GLU A 1 83 ? -13.377 6.880 16.134 1.00 87.19 83 GLU A CA 1
ATOM 596 C C . GLU A 1 83 ? -14.634 7.383 15.419 1.00 87.19 83 GLU A C 1
ATOM 598 O O . GLU A 1 83 ? -15.448 6.570 14.989 1.00 87.19 83 GLU A O 1
ATOM 603 N N . ASN A 1 84 ? -14.755 8.694 15.190 1.00 82.81 84 ASN A N 1
ATOM 604 C CA . ASN A 1 84 ? -15.863 9.271 14.429 1.00 82.81 84 ASN A CA 1
ATOM 605 C C . ASN A 1 84 ? -15.853 8.784 12.973 1.00 82.81 84 ASN A C 1
ATOM 607 O O . ASN A 1 84 ? -16.893 8.391 12.451 1.00 82.81 84 ASN A O 1
ATOM 611 N N . LEU A 1 85 ? -14.680 8.744 12.335 1.00 80.38 85 LEU A N 1
ATOM 612 C CA . LEU A 1 85 ? -14.503 8.250 10.967 1.00 80.38 85 LEU A CA 1
ATOM 613 C C . LEU A 1 85 ? -14.801 6.758 10.835 1.00 80.38 85 LEU A C 1
ATOM 615 O O . LEU A 1 85 ? -15.326 6.318 9.820 1.00 80.38 85 LEU A O 1
ATOM 619 N N . VAL A 1 86 ? -14.479 5.960 11.848 1.00 84.69 86 VAL A N 1
ATOM 620 C CA . VAL A 1 86 ? -14.832 4.539 11.853 1.00 84.69 86 VAL A CA 1
ATOM 621 C C . VAL A 1 86 ? -16.322 4.354 12.143 1.00 84.69 86 VAL A C 1
ATOM 623 O O . VAL A 1 86 ? -16.958 3.500 11.530 1.00 84.69 86 VAL A O 1
ATOM 626 N N . ALA A 1 87 ? -16.916 5.184 13.001 1.00 85.75 87 ALA A N 1
ATOM 627 C CA . ALA A 1 87 ? -18.344 5.149 13.308 1.00 85.75 87 ALA A CA 1
ATOM 628 C C . ALA A 1 87 ? -19.245 5.500 12.108 1.00 85.75 87 ALA A C 1
ATOM 630 O O . ALA A 1 87 ? -20.398 5.075 12.087 1.00 85.75 87 ALA A O 1
ATOM 631 N N . THR A 1 88 ? -18.755 6.220 11.088 1.00 81.56 88 THR A N 1
ATOM 632 C CA . THR A 1 88 ? -19.521 6.427 9.839 1.00 81.56 88 THR A CA 1
ATOM 633 C C . THR A 1 88 ? -19.627 5.161 8.985 1.00 81.56 88 THR A C 1
ATOM 635 O O . THR A 1 88 ? -20.526 5.059 8.150 1.00 81.56 88 THR A O 1
ATOM 638 N N . VAL A 1 89 ? -18.708 4.211 9.173 1.00 82.12 89 VAL A N 1
ATOM 639 C CA . VAL A 1 89 ? -18.622 2.955 8.415 1.00 82.12 89 VAL A CA 1
ATOM 640 C C . VAL A 1 89 ? -19.223 1.792 9.205 1.00 82.12 89 VAL A C 1
ATOM 642 O O . VAL A 1 89 ? -19.860 0.910 8.629 1.00 82.12 89 VAL A O 1
ATOM 645 N N . VAL A 1 90 ? -19.030 1.779 10.524 1.00 82.19 90 VAL A N 1
ATOM 646 C CA . VAL A 1 90 ? -19.501 0.715 11.413 1.00 82.19 90 VAL A CA 1
ATOM 647 C C . VAL A 1 90 ? -20.971 0.955 11.794 1.00 82.19 90 VAL A C 1
ATOM 649 O O . VAL A 1 90 ? -21.293 1.988 12.380 1.00 82.19 90 VAL A O 1
ATOM 652 N N . PRO A 1 91 ? -21.886 0.004 11.524 1.00 84.62 91 PRO A N 1
ATOM 653 C CA . PRO A 1 91 ? -23.280 0.103 11.937 1.00 84.62 91 PRO A CA 1
ATOM 654 C C . PRO A 1 91 ? -23.439 0.276 13.452 1.00 84.62 91 PRO A C 1
ATOM 656 O O . PRO A 1 91 ? -22.684 -0.292 14.238 1.00 84.62 91 PRO A O 1
ATOM 659 N N . THR A 1 92 ? -24.501 0.961 13.878 1.00 90.31 92 THR A N 1
ATOM 660 C CA . THR A 1 92 ? -24.758 1.279 15.297 1.00 90.31 92 THR A CA 1
ATOM 661 C C . THR A 1 92 ? -24.799 0.058 16.220 1.00 90.31 92 THR A C 1
ATOM 663 O O . THR A 1 92 ? -24.350 0.141 17.360 1.00 90.31 92 THR A O 1
ATOM 666 N N . HIS A 1 93 ? -25.275 -1.095 15.739 1.00 92.31 93 HIS A N 1
ATOM 667 C CA . HIS A 1 93 ? -25.300 -2.341 16.519 1.00 92.31 93 HIS A CA 1
ATOM 668 C C . HIS A 1 93 ? -23.904 -2.943 16.776 1.00 92.31 93 HIS A C 1
ATOM 670 O O . HIS A 1 93 ? -23.764 -3.790 17.653 1.00 92.31 93 HIS A O 1
ATOM 676 N N . LEU A 1 94 ? -22.876 -2.491 16.049 1.00 93.25 94 LEU A N 1
ATOM 677 C CA . LEU A 1 94 ? -21.469 -2.873 16.207 1.00 93.25 94 LEU A CA 1
ATOM 678 C C . LEU A 1 94 ? -20.612 -1.728 16.770 1.00 93.25 94 LEU A C 1
ATOM 680 O O . LEU A 1 94 ? -19.387 -1.813 16.743 1.00 93.25 94 LEU A O 1
ATOM 684 N N . ALA A 1 95 ? -21.224 -0.669 17.315 1.00 92.62 95 ALA A N 1
ATOM 685 C CA . ALA A 1 95 ? -20.508 0.510 17.810 1.00 92.62 95 ALA A CA 1
ATOM 686 C C . ALA A 1 95 ? -19.427 0.182 18.860 1.00 92.62 95 ALA A C 1
ATOM 688 O O . ALA A 1 95 ? -18.414 0.869 18.938 1.00 92.62 95 ALA A O 1
ATOM 689 N N . ALA A 1 96 ? -19.590 -0.906 19.622 1.00 95.12 96 ALA A N 1
ATOM 690 C CA . ALA A 1 96 ? -18.593 -1.370 20.588 1.00 95.12 96 ALA A CA 1
ATOM 691 C C . ALA A 1 96 ? -17.242 -1.762 19.950 1.00 95.12 96 ALA A C 1
ATOM 693 O O . ALA A 1 96 ? -16.225 -1.741 20.637 1.00 95.12 96 ALA A O 1
ATOM 694 N N . ALA A 1 97 ? -17.212 -2.094 18.654 1.00 94.06 97 ALA A N 1
ATOM 695 C CA . ALA A 1 97 ? -15.981 -2.415 17.930 1.00 94.06 97 ALA A CA 1
ATOM 696 C C . ALA A 1 97 ? -15.205 -1.165 17.475 1.00 94.06 97 ALA A C 1
ATOM 698 O O . ALA A 1 97 ? -14.018 -1.268 17.166 1.00 94.06 97 ALA A O 1
ATOM 699 N N . VAL A 1 98 ? -15.845 0.013 17.440 1.00 93.06 98 VAL A N 1
ATOM 700 C CA . VAL A 1 98 ? -15.261 1.257 16.907 1.00 93.06 98 VAL A CA 1
ATOM 701 C C . VAL A 1 98 ? -13.928 1.621 17.574 1.00 93.06 98 VAL A C 1
ATOM 703 O O . VAL A 1 98 ? -12.975 1.853 16.827 1.00 93.06 98 VAL A O 1
ATOM 706 N N . PRO A 1 99 ? -13.789 1.616 18.918 1.00 95.62 99 PRO A N 1
ATOM 707 C CA . PRO A 1 99 ? -12.534 2.013 19.556 1.00 95.62 99 PRO A CA 1
ATOM 708 C C . PRO A 1 99 ? -11.361 1.111 19.165 1.00 95.62 99 PRO A C 1
ATOM 710 O O . PRO A 1 99 ? -10.265 1.605 18.914 1.00 95.62 99 PRO A O 1
ATOM 713 N N . GLU A 1 100 ? -11.587 -0.205 19.060 1.00 96.75 100 GLU A N 1
ATOM 714 C CA . GLU A 1 100 ? -10.547 -1.155 18.651 1.00 96.75 100 GLU A CA 1
ATOM 715 C C . GLU A 1 100 ? -10.195 -0.995 17.166 1.00 96.75 100 GLU A C 1
ATOM 717 O O . GLU A 1 100 ? -9.021 -0.898 16.812 1.00 96.75 100 GLU A O 1
ATOM 722 N N . VAL A 1 101 ? -11.198 -0.912 16.288 1.00 93.44 101 VAL A N 1
ATOM 723 C CA . VAL A 1 101 ? -10.988 -0.760 14.840 1.00 93.44 101 VAL A CA 1
ATOM 724 C C . VAL A 1 101 ? -10.252 0.550 14.521 1.00 93.44 101 VAL A C 1
ATOM 726 O O . VAL A 1 101 ? -9.344 0.566 13.687 1.00 93.44 101 VAL A O 1
ATOM 729 N N . ALA A 1 102 ? -10.582 1.636 15.224 1.00 92.12 102 ALA A N 1
ATOM 730 C CA . ALA A 1 102 ? -9.948 2.941 15.056 1.00 92.12 102 ALA A CA 1
ATOM 731 C C . ALA A 1 102 ? -8.458 2.950 15.426 1.00 92.12 102 ALA A C 1
ATOM 733 O O . ALA A 1 102 ? -7.714 3.779 14.903 1.00 92.12 102 ALA A O 1
ATOM 734 N N . VAL A 1 103 ? -7.983 2.041 16.288 1.00 94.94 103 VAL A N 1
ATOM 735 C CA . VAL A 1 103 ? -6.544 1.919 16.586 1.00 94.94 103 VAL A CA 1
ATOM 736 C C . VAL A 1 103 ? -5.762 1.566 15.325 1.00 94.94 103 VAL A C 1
ATOM 738 O O . VAL A 1 103 ? -4.776 2.233 15.027 1.00 94.94 103 VAL A O 1
ATOM 741 N N . TYR A 1 104 ? -6.221 0.589 14.544 1.00 95.00 104 TYR A N 1
ATOM 742 C CA . TYR A 1 104 ? -5.534 0.191 13.312 1.00 95.00 104 TYR A CA 1
ATOM 743 C C . TYR A 1 104 ? -5.523 1.312 12.268 1.00 95.00 104 TYR A C 1
ATOM 745 O O . TYR A 1 104 ? -4.511 1.515 11.604 1.00 95.00 104 TYR A O 1
ATOM 753 N N . LEU A 1 105 ? -6.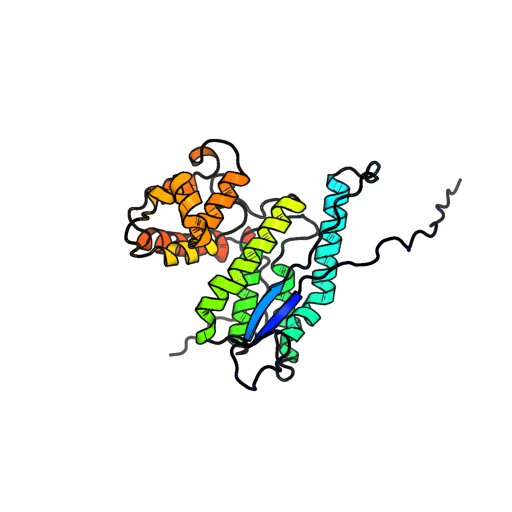608 2.091 12.173 1.00 90.69 105 LEU A N 1
ATOM 754 C CA . LEU A 1 105 ? -6.656 3.266 11.299 1.00 90.69 105 LEU A CA 1
ATOM 755 C C . LEU A 1 105 ? -5.634 4.332 11.728 1.00 90.69 105 LEU A C 1
ATOM 757 O O . LEU A 1 105 ? -4.903 4.846 10.882 1.00 90.69 105 LEU A O 1
ATOM 761 N N . LYS A 1 106 ? -5.528 4.628 13.029 1.00 89.75 106 LYS A N 1
ATOM 762 C CA . LYS A 1 106 ? -4.550 5.595 13.564 1.00 89.75 106 LYS A CA 1
ATOM 763 C C . LYS A 1 106 ? -3.108 5.185 13.269 1.00 89.75 106 LYS A C 1
ATOM 765 O O . LYS A 1 106 ? -2.302 6.019 12.876 1.00 89.75 106 LYS A O 1
ATOM 770 N N . GLU A 1 107 ? -2.804 3.896 13.387 1.00 92.75 107 GLU A N 1
ATOM 771 C CA . GLU A 1 107 ? -1.464 3.363 13.120 1.00 92.75 107 GLU A CA 1
ATOM 772 C C . GLU A 1 107 ? -1.162 3.195 11.615 1.00 92.75 107 GLU A C 1
ATOM 774 O O . GLU A 1 107 ? -0.050 2.819 11.256 1.00 92.75 107 GLU A O 1
ATOM 779 N N . SER A 1 108 ? -2.112 3.482 10.715 1.00 93.81 108 SER A N 1
ATOM 780 C CA . SER A 1 108 ? -1.982 3.197 9.277 1.00 93.81 108 SER A CA 1
ATOM 781 C C . SER A 1 108 ? -1.393 4.316 8.412 1.00 93.81 108 SER A C 1
ATOM 783 O O . SER A 1 108 ? -1.181 4.116 7.216 1.00 93.81 108 SER A O 1
ATOM 785 N N . VAL A 1 109 ? -1.139 5.496 8.983 1.00 89.88 109 VAL A N 1
ATOM 786 C CA . VAL A 1 109 ? -0.819 6.722 8.220 1.00 89.88 109 VAL A CA 1
ATOM 787 C C . VAL A 1 109 ? 0.586 7.280 8.477 1.00 89.88 109 VAL A C 1
ATOM 789 O O . VAL A 1 109 ? 0.898 8.386 8.040 1.00 89.88 109 VAL A O 1
ATOM 792 N N . GLY A 1 110 ? 1.446 6.520 9.159 1.00 89.94 110 GLY A N 1
ATOM 793 C CA . GLY A 1 110 ? 2.808 6.930 9.514 1.00 89.94 110 GLY A CA 1
ATOM 794 C C . GLY A 1 110 ? 2.966 7.335 10.980 1.00 89.94 110 GLY A C 1
ATOM 795 O O . GLY A 1 110 ? 2.024 7.276 11.771 1.00 89.94 110 GLY A O 1
ATOM 796 N N . ASN A 1 111 ? 4.174 7.751 11.358 1.00 88.25 111 ASN A N 1
ATOM 797 C CA . ASN A 1 111 ? 4.482 8.230 12.703 1.00 88.25 111 ASN A CA 1
ATOM 798 C C . ASN A 1 111 ? 4.603 9.757 12.739 1.00 88.25 111 ASN A C 1
ATOM 800 O O . ASN A 1 111 ? 5.422 10.336 12.032 1.00 88.25 111 ASN A O 1
ATOM 804 N N . SER A 1 112 ? 3.853 10.426 13.619 1.00 83.12 112 SER A N 1
ATOM 805 C CA . SER A 1 112 ? 3.888 11.893 13.725 1.00 83.12 112 SER A CA 1
ATOM 806 C C . SER A 1 112 ? 5.208 12.450 14.254 1.00 83.12 112 SER A C 1
ATOM 808 O O . SER A 1 112 ? 5.595 13.553 13.885 1.00 83.12 112 SER A O 1
ATOM 810 N N . THR A 1 113 ? 5.882 11.721 15.146 1.00 83.19 113 THR A N 1
ATOM 811 C CA . THR A 1 113 ? 7.103 12.197 15.810 1.00 83.19 113 THR A CA 1
ATOM 812 C C . THR A 1 113 ? 8.317 12.038 14.906 1.00 83.19 113 THR A C 1
ATOM 814 O O . THR A 1 113 ? 9.157 12.931 14.850 1.00 83.19 113 THR A O 1
ATOM 817 N N . ARG A 1 114 ? 8.411 10.902 14.208 1.00 86.50 114 ARG A N 1
ATOM 818 C CA . ARG A 1 114 ? 9.509 10.605 13.279 1.00 86.50 114 ARG A CA 1
ATOM 819 C C . ARG A 1 114 ? 9.251 11.116 11.865 1.00 86.50 114 ARG A C 1
ATOM 821 O O . ARG A 1 114 ? 10.198 11.269 11.113 1.00 86.50 114 ARG A O 1
ATOM 828 N N . ILE A 1 115 ? 7.992 11.415 11.531 1.00 87.94 115 ILE A N 1
ATOM 829 C CA . ILE A 1 115 ? 7.563 11.848 10.191 1.00 87.94 115 ILE A CA 1
ATOM 830 C C . ILE A 1 115 ? 7.984 10.804 9.155 1.00 87.94 115 ILE A C 1
ATOM 832 O O . ILE A 1 115 ? 8.527 11.110 8.097 1.00 87.94 115 ILE A O 1
ATOM 836 N N . ASP A 1 116 ? 7.743 9.543 9.496 1.00 91.69 116 ASP A N 1
ATOM 837 C CA . ASP A 1 116 ? 8.087 8.403 8.665 1.00 91.69 116 ASP A CA 1
ATOM 838 C C . ASP A 1 116 ? 6.852 7.562 8.339 1.00 91.69 116 ASP A C 1
ATOM 840 O O . ASP A 1 116 ? 5.819 7.621 9.013 1.00 91.69 116 ASP A O 1
ATOM 844 N N . TYR A 1 117 ? 6.938 6.825 7.239 1.00 94.06 117 TYR A N 1
ATOM 845 C CA . TYR A 1 117 ? 5.935 5.858 6.807 1.00 94.06 117 TYR A CA 1
ATOM 846 C C . TYR A 1 117 ? 6.646 4.644 6.217 1.00 94.06 117 TYR A C 1
ATOM 848 O O . TYR A 1 117 ? 7.706 4.774 5.617 1.00 94.06 117 TYR A O 1
ATOM 856 N N . GLY A 1 118 ? 6.058 3.462 6.349 1.00 94.50 118 GLY A N 1
ATOM 857 C CA . GLY A 1 118 ? 6.614 2.236 5.794 1.00 94.50 118 GLY A CA 1
ATOM 858 C C . GLY A 1 118 ? 5.619 1.088 5.845 1.00 94.50 118 GLY A C 1
ATOM 859 O O . GLY A 1 118 ? 4.461 1.253 6.237 1.00 94.50 118 GLY A O 1
ATOM 860 N N . THR A 1 119 ? 6.101 -0.103 5.507 1.00 95.31 119 THR A N 1
ATOM 861 C CA . THR A 1 119 ? 5.282 -1.311 5.324 1.00 95.31 119 THR A CA 1
ATOM 862 C C . THR A 1 119 ? 4.552 -1.771 6.590 1.00 95.31 119 THR A C 1
ATOM 864 O O . THR A 1 119 ? 3.509 -2.413 6.498 1.00 95.31 119 THR A O 1
ATOM 867 N N . GLY A 1 120 ? 5.028 -1.398 7.783 1.00 95.12 120 GLY A N 1
ATOM 868 C CA . GLY A 1 120 ? 4.306 -1.632 9.040 1.00 95.12 120 GLY A CA 1
ATOM 869 C C . GLY A 1 120 ? 3.005 -0.823 9.152 1.00 95.12 120 GLY A C 1
ATOM 870 O O . GLY A 1 120 ? 1.995 -1.341 9.626 1.00 95.12 120 GLY A O 1
ATOM 871 N N . HIS A 1 121 ? 3.000 0.420 8.659 1.00 95.31 121 HIS A N 1
ATOM 872 C CA . HIS A 1 121 ? 1.801 1.263 8.600 1.00 95.31 121 HIS A CA 1
ATOM 873 C C . HIS A 1 121 ? 0.832 0.766 7.519 1.00 95.31 121 HIS A C 1
ATOM 875 O O . HIS A 1 121 ? -0.370 0.656 7.760 1.00 95.31 121 HIS A O 1
ATOM 881 N N . GLU A 1 122 ? 1.361 0.354 6.365 1.00 97.31 122 GLU A N 1
ATOM 882 C CA . GLU A 1 122 ? 0.578 -0.318 5.323 1.00 97.31 122 GLU A CA 1
ATOM 883 C C . GLU A 1 122 ? -0.105 -1.592 5.865 1.00 97.31 122 GLU A C 1
ATOM 885 O O . GLU A 1 122 ? -1.299 -1.818 5.650 1.00 97.31 122 GLU A O 1
ATOM 890 N N . ALA A 1 123 ? 0.625 -2.404 6.640 1.00 96.69 123 ALA A N 1
ATOM 891 C CA . ALA A 1 123 ? 0.085 -3.594 7.291 1.00 96.69 123 ALA A CA 1
ATOM 892 C C . ALA A 1 123 ? -1.008 -3.253 8.319 1.00 96.69 123 ALA A C 1
ATOM 894 O O . ALA A 1 123 ? -1.992 -3.988 8.426 1.00 96.69 123 ALA A O 1
ATOM 895 N N . ALA A 1 124 ? -0.890 -2.132 9.039 1.00 96.69 124 ALA A N 1
ATOM 896 C CA . ALA A 1 124 ? -1.945 -1.648 9.927 1.00 96.69 124 ALA A CA 1
ATOM 897 C C . ALA A 1 124 ? -3.214 -1.244 9.151 1.00 96.69 124 ALA A C 1
ATOM 899 O O . ALA A 1 124 ? -4.320 -1.524 9.613 1.00 96.69 124 ALA A O 1
ATOM 900 N N . PHE A 1 125 ? -3.088 -0.685 7.941 1.00 96.75 125 PHE A N 1
ATOM 901 C CA . PHE A 1 125 ? -4.249 -0.428 7.081 1.00 96.75 125 PHE A CA 1
ATOM 902 C C . PHE A 1 125 ? -4.927 -1.726 6.618 1.00 96.75 125 PHE A C 1
ATOM 904 O O . PHE A 1 125 ? -6.152 -1.857 6.662 1.00 96.75 125 PHE A O 1
ATOM 911 N N . ALA A 1 126 ? -4.140 -2.730 6.226 1.00 97.25 126 ALA A N 1
ATOM 912 C CA . ALA A 1 126 ? -4.676 -4.048 5.893 1.00 97.25 126 ALA A CA 1
ATOM 913 C C . ALA A 1 126 ? -5.337 -4.726 7.108 1.00 97.25 126 ALA A C 1
ATOM 915 O O . ALA A 1 126 ? -6.379 -5.366 6.966 1.00 97.25 126 ALA A O 1
ATOM 916 N N . ALA A 1 127 ? -4.784 -4.540 8.312 1.00 97.31 127 ALA A N 1
ATOM 917 C CA . ALA A 1 127 ? -5.384 -4.993 9.564 1.00 97.31 127 ALA A CA 1
ATOM 918 C C . ALA A 1 127 ? -6.716 -4.282 9.853 1.00 97.31 127 ALA A C 1
ATOM 920 O O . ALA A 1 127 ? -7.682 -4.945 10.222 1.00 97.31 127 ALA A O 1
ATOM 921 N N . PHE A 1 128 ? -6.808 -2.971 9.608 1.00 95.94 128 PHE A N 1
ATOM 922 C CA . PHE A 1 128 ? -8.059 -2.210 9.691 1.00 95.94 128 PHE A CA 1
ATOM 923 C C . PHE A 1 128 ? -9.146 -2.803 8.777 1.00 95.94 128 PHE A C 1
ATOM 925 O O . PHE A 1 128 ? -10.249 -3.099 9.242 1.00 95.94 128 PHE A O 1
ATOM 932 N N . LEU A 1 129 ? -8.824 -3.063 7.505 1.00 93.88 129 LEU A N 1
ATOM 933 C CA . LEU A 1 129 ? -9.749 -3.696 6.555 1.00 93.88 129 LEU A CA 1
ATOM 934 C C . LEU A 1 129 ? -10.127 -5.122 6.990 1.00 93.88 129 LEU A C 1
ATOM 936 O O . LEU A 1 129 ? -11.297 -5.498 6.942 1.00 93.88 129 LEU A O 1
ATOM 940 N N . CYS A 1 130 ? -9.159 -5.898 7.482 1.00 96.19 130 CYS A N 1
ATOM 941 C CA . CYS A 1 130 ? -9.391 -7.238 8.022 1.00 96.19 130 CYS A CA 1
ATOM 942 C C . CYS A 1 130 ? -10.356 -7.214 9.218 1.00 96.19 130 CYS A C 1
ATOM 944 O O . CYS A 1 130 ? -11.270 -8.037 9.288 1.00 96.19 130 CYS A O 1
ATOM 946 N N . CYS A 1 131 ? -10.208 -6.249 10.128 1.00 96.00 131 CYS A N 1
ATOM 947 C CA . CYS A 1 131 ? -11.114 -6.059 11.257 1.00 96.00 131 CYS A CA 1
ATOM 948 C C . CYS A 1 131 ? -12.546 -5.772 10.790 1.00 96.00 131 CYS A C 1
ATOM 950 O O . CYS A 1 131 ? -13.472 -6.395 11.307 1.00 96.00 131 CYS A O 1
ATOM 952 N N . LEU A 1 132 ? -12.732 -4.917 9.777 1.00 90.69 132 LEU A N 1
ATOM 953 C CA . LEU A 1 132 ? -14.047 -4.652 9.175 1.00 90.69 132 LEU A CA 1
ATOM 954 C C . LEU A 1 132 ? -14.669 -5.906 8.535 1.00 90.69 132 LEU A C 1
ATOM 956 O O . LEU A 1 132 ? -15.876 -6.122 8.671 1.00 90.69 132 LEU A O 1
ATOM 960 N N . CYS A 1 133 ? -13.865 -6.763 7.897 1.00 93.38 133 CYS A N 1
ATOM 961 C CA . CYS A 1 133 ? -14.326 -8.066 7.406 1.00 93.38 133 CYS A CA 1
ATOM 962 C C . CYS A 1 133 ? -14.731 -8.999 8.559 1.00 93.38 133 CYS A C 1
ATOM 964 O O . CYS A 1 133 ? -15.770 -9.654 8.501 1.00 93.38 133 CYS A O 1
ATOM 966 N N . LYS A 1 134 ? -13.939 -9.048 9.640 1.00 94.50 134 LYS A N 1
ATOM 967 C CA . LYS A 1 134 ? -14.193 -9.915 10.804 1.00 94.50 134 LYS A CA 1
ATOM 968 C C . LYS A 1 134 ? -15.483 -9.581 11.544 1.00 94.50 134 LYS A C 1
ATOM 970 O O . LYS A 1 134 ? -16.148 -10.498 12.017 1.00 94.50 134 LYS A O 1
ATOM 975 N N . ILE A 1 135 ? -15.836 -8.300 11.637 1.00 93.31 135 ILE A N 1
ATOM 976 C CA . ILE A 1 135 ? -17.103 -7.860 12.242 1.00 93.31 135 ILE A CA 1
ATOM 977 C C . ILE A 1 135 ? -18.278 -7.877 11.249 1.00 93.31 135 ILE A C 1
ATOM 979 O O . ILE A 1 135 ? -19.388 -7.503 11.613 1.00 93.31 135 ILE A O 1
ATOM 983 N N . GLY A 1 136 ? -18.055 -8.306 10.001 1.00 89.69 136 GLY A N 1
ATOM 984 C CA . GLY A 1 136 ? -19.099 -8.462 8.984 1.00 89.69 136 GLY A CA 1
ATOM 985 C C . GLY A 1 136 ? -19.582 -7.160 8.339 1.00 89.69 136 GLY A C 1
ATOM 986 O O . GLY A 1 136 ? -20.634 -7.164 7.697 1.00 89.69 136 GLY A O 1
ATOM 987 N N . VAL A 1 137 ? -18.840 -6.058 8.500 1.00 85.06 137 VAL A N 1
ATOM 988 C CA . VAL A 1 137 ? -19.118 -4.789 7.805 1.00 85.06 137 VAL A CA 1
ATOM 989 C C . VAL A 1 137 ? -18.757 -4.900 6.329 1.00 85.06 137 VAL A C 1
ATOM 991 O O . VAL A 1 137 ? -19.540 -4.491 5.476 1.00 85.06 137 VAL A O 1
ATOM 994 N N . LEU A 1 138 ? -17.594 -5.487 6.043 1.00 84.81 138 LEU A N 1
ATOM 995 C CA . LEU A 1 138 ? -17.173 -5.855 4.695 1.00 84.81 138 LEU A CA 1
ATOM 996 C C . LEU A 1 138 ? -17.423 -7.347 4.478 1.00 84.81 138 LEU A C 1
ATOM 998 O O . LEU A 1 138 ? -17.144 -8.168 5.355 1.00 84.81 138 LEU A O 1
ATOM 1002 N N . ARG A 1 139 ? -17.961 -7.701 3.314 1.00 84.62 139 ARG A N 1
ATOM 1003 C CA . ARG A 1 139 ? -18.307 -9.077 2.946 1.00 84.62 139 ARG A CA 1
ATOM 1004 C C . ARG A 1 139 ? -17.359 -9.617 1.882 1.00 84.62 139 ARG A C 1
ATOM 1006 O O . ARG A 1 139 ? -16.568 -8.888 1.292 1.00 84.62 139 ARG A O 1
ATOM 1013 N N . VAL A 1 140 ? -17.462 -10.919 1.614 1.00 83.44 140 VAL A N 1
ATOM 1014 C CA . VAL A 1 140 ? -16.683 -11.589 0.556 1.00 83.44 140 VAL A CA 1
ATOM 1015 C C . VAL A 1 140 ? -16.929 -10.939 -0.808 1.00 83.44 140 VAL A C 1
ATOM 1017 O O . VAL A 1 140 ? -15.987 -10.753 -1.573 1.00 83.44 140 VAL A O 1
ATOM 1020 N N . ASP A 1 141 ? -18.162 -10.507 -1.074 1.00 84.06 141 ASP A N 1
ATOM 1021 C CA . ASP A 1 141 ? -18.526 -9.817 -2.318 1.00 84.06 141 ASP A CA 1
ATOM 1022 C C . ASP A 1 141 ? -17.800 -8.466 -2.482 1.00 84.06 141 ASP A C 1
ATOM 1024 O O . ASP A 1 141 ? -17.590 -8.004 -3.603 1.00 84.06 141 ASP A O 1
ATOM 1028 N N . ASP A 1 142 ? -17.340 -7.860 -1.381 1.00 81.19 142 ASP A N 1
ATOM 1029 C CA . ASP A 1 142 ? -16.623 -6.584 -1.391 1.00 81.19 142 ASP A CA 1
ATOM 1030 C C . ASP A 1 142 ? -15.118 -6.749 -1.668 1.00 81.19 142 ASP A C 1
ATOM 1032 O O . ASP A 1 142 ? -14.434 -5.753 -1.897 1.00 81.19 142 ASP A O 1
ATOM 1036 N N . GLN A 1 143 ? -14.569 -7.972 -1.693 1.00 84.12 143 GLN A N 1
ATOM 1037 C CA . GLN A 1 143 ? -13.114 -8.212 -1.722 1.00 84.12 143 GLN A CA 1
ATOM 1038 C C . GLN A 1 143 ? -12.378 -7.523 -2.885 1.00 84.12 143 GLN A C 1
ATOM 1040 O O . GLN A 1 143 ? -11.257 -7.043 -2.718 1.00 84.12 143 GLN A O 1
ATOM 1045 N N . ILE A 1 144 ? -13.020 -7.415 -4.053 1.00 86.19 144 ILE A N 1
ATOM 1046 C CA . ILE A 1 144 ? -12.462 -6.710 -5.217 1.00 86.19 144 ILE A CA 1
ATOM 1047 C C . ILE A 1 144 ? -12.476 -5.194 -4.976 1.00 86.19 144 ILE A C 1
ATOM 1049 O O . ILE A 1 144 ? -11.490 -4.509 -5.251 1.00 86.19 144 ILE A O 1
ATOM 1053 N N . ALA A 1 145 ? -13.572 -4.663 -4.427 1.00 81.88 145 ALA A N 1
ATOM 1054 C CA . ALA A 1 145 ? -13.710 -3.242 -4.114 1.00 81.88 145 ALA A CA 1
ATOM 1055 C C . ALA A 1 145 ? -12.759 -2.807 -2.988 1.00 81.88 145 ALA A C 1
ATOM 1057 O O . ALA A 1 145 ? -12.221 -1.700 -3.045 1.00 81.88 145 ALA A O 1
ATOM 1058 N N . ILE A 1 146 ? -12.489 -3.682 -2.014 1.00 86.00 146 ILE A N 1
ATOM 1059 C CA . ILE A 1 146 ? -11.496 -3.451 -0.957 1.00 86.00 146 ILE A CA 1
ATOM 1060 C C . ILE A 1 146 ? -10.137 -3.108 -1.571 1.00 86.00 146 ILE A C 1
ATOM 1062 O O . ILE A 1 146 ? -9.515 -2.132 -1.162 1.00 86.00 146 ILE A O 1
ATOM 1066 N N . VAL A 1 147 ? -9.693 -3.853 -2.584 1.00 91.06 147 VAL A N 1
ATOM 1067 C CA . VAL A 1 147 ? -8.391 -3.613 -3.217 1.00 91.06 147 VAL A CA 1
ATOM 1068 C C . VAL A 1 147 ? -8.462 -2.456 -4.221 1.00 91.06 147 VAL A C 1
ATOM 1070 O O . VAL A 1 147 ? -7.719 -1.483 -4.103 1.00 91.06 147 VAL A O 1
ATOM 1073 N N . PHE A 1 148 ? -9.367 -2.514 -5.201 1.00 87.25 148 PHE A N 1
ATOM 1074 C CA . PHE A 1 148 ? -9.342 -1.584 -6.341 1.00 87.25 148 PHE A CA 1
ATOM 1075 C C . PHE A 1 148 ? -10.012 -0.234 -6.088 1.00 87.25 148 PHE A C 1
ATOM 1077 O O . PHE A 1 148 ? -9.770 0.705 -6.841 1.00 87.25 148 PHE A O 1
ATOM 1084 N N . LYS A 1 149 ? -10.822 -0.100 -5.032 1.00 82.44 149 LYS A N 1
ATOM 1085 C CA . LYS A 1 149 ? -11.382 1.195 -4.621 1.00 82.44 149 LYS A CA 1
ATOM 1086 C C . LYS A 1 149 ? -10.752 1.683 -3.328 1.00 82.44 149 LYS A C 1
ATOM 1088 O O . LYS A 1 149 ? -10.112 2.729 -3.328 1.00 82.44 149 LYS A O 1
ATOM 1093 N N . VAL A 1 150 ? -10.908 0.928 -2.240 1.00 84.38 150 VAL A N 1
ATOM 1094 C CA . VAL A 1 150 ? -10.522 1.402 -0.900 1.00 84.38 150 VAL A CA 1
ATOM 1095 C C . VAL A 1 150 ? -9.005 1.501 -0.777 1.00 84.38 150 VAL A C 1
ATOM 1097 O O . VAL A 1 150 ? -8.475 2.569 -0.479 1.00 84.38 150 VAL A O 1
ATOM 1100 N N . PHE A 1 151 ? -8.292 0.412 -1.062 1.00 90.88 151 PHE A N 1
ATOM 1101 C CA . PHE A 1 151 ? -6.840 0.383 -0.949 1.00 90.88 151 PHE A CA 1
ATOM 1102 C C . PHE A 1 151 ? -6.158 1.234 -2.021 1.00 90.88 151 PHE A C 1
ATOM 1104 O O . PHE A 1 151 ? -5.224 1.964 -1.708 1.00 90.88 151 PHE A O 1
ATOM 1111 N N . ASN A 1 152 ? -6.657 1.223 -3.261 1.00 88.94 152 ASN A N 1
ATOM 1112 C CA . ASN A 1 152 ? -6.136 2.112 -4.300 1.00 88.94 152 ASN A CA 1
ATOM 1113 C C . ASN A 1 152 ? -6.225 3.591 -3.881 1.00 88.94 152 ASN A C 1
ATOM 1115 O O . ASN A 1 152 ? -5.245 4.330 -3.953 1.00 88.94 152 ASN A O 1
ATOM 1119 N N . ARG A 1 153 ? -7.372 4.006 -3.330 1.00 86.56 153 ARG A N 1
ATOM 1120 C CA . ARG A 1 153 ? -7.543 5.369 -2.826 1.00 86.56 153 ARG A CA 1
ATOM 1121 C C . ARG A 1 153 ? -6.667 5.661 -1.608 1.00 86.56 153 ARG A C 1
ATOM 1123 O O . ARG A 1 153 ? -6.139 6.763 -1.494 1.00 86.56 153 ARG A O 1
ATOM 1130 N N . TYR A 1 154 ? -6.472 4.690 -0.718 1.00 90.94 154 TYR A N 1
ATOM 1131 C CA . TYR A 1 154 ? -5.509 4.802 0.380 1.00 90.94 154 TYR A CA 1
ATOM 1132 C C . TYR A 1 154 ? -4.090 5.085 -0.135 1.00 90.94 154 TYR A C 1
ATOM 1134 O O . TYR A 1 154 ? -3.452 6.019 0.351 1.00 90.94 154 TYR A O 1
ATOM 1142 N N . LEU A 1 155 ? -3.624 4.365 -1.163 1.00 93.44 155 LEU A N 1
ATOM 1143 C CA . LEU A 1 155 ? -2.306 4.596 -1.764 1.00 93.44 155 LEU A CA 1
ATOM 1144 C C . LEU A 1 155 ? -2.173 6.013 -2.328 1.00 93.44 155 LEU A C 1
ATOM 1146 O O . LEU A 1 155 ? -1.147 6.654 -2.111 1.00 93.44 155 LEU A O 1
ATOM 1150 N N . GLU A 1 156 ? -3.200 6.537 -3.000 1.00 89.69 156 GLU A N 1
ATOM 1151 C CA . GLU A 1 156 ? -3.205 7.922 -3.494 1.00 89.69 156 GLU A CA 1
ATOM 1152 C C . GLU A 1 156 ? -3.026 8.937 -2.355 1.00 89.69 156 GLU A C 1
ATOM 1154 O O . GLU A 1 156 ? -2.240 9.883 -2.473 1.00 89.69 156 GLU A O 1
ATOM 1159 N N . VAL A 1 157 ? -3.716 8.730 -1.226 1.00 87.19 157 VAL A N 1
ATOM 1160 C CA . VAL A 1 157 ? -3.549 9.574 -0.035 1.00 87.19 157 VAL A CA 1
ATOM 1161 C C . VAL A 1 157 ? -2.137 9.435 0.527 1.00 87.19 157 VAL A C 1
ATOM 1163 O O . VAL A 1 157 ? -1.493 10.454 0.770 1.00 87.19 157 VAL A O 1
ATOM 1166 N N . MET A 1 158 ? -1.619 8.214 0.686 1.00 91.81 158 MET A N 1
ATOM 1167 C CA . MET A 1 158 ? -0.277 7.989 1.235 1.00 91.81 158 MET A CA 1
ATOM 1168 C C . MET A 1 158 ? 0.807 8.616 0.355 1.00 91.81 158 MET A C 1
ATOM 1170 O O . MET A 1 158 ? 1.671 9.322 0.868 1.00 91.81 158 MET A O 1
ATOM 1174 N N . ARG A 1 159 ? 0.715 8.481 -0.973 1.00 92.62 159 ARG A N 1
ATOM 1175 C CA . ARG A 1 159 ? 1.624 9.139 -1.930 1.00 92.62 159 ARG A CA 1
ATOM 1176 C C . ARG A 1 159 ? 1.587 10.659 -1.807 1.00 92.62 159 ARG A C 1
ATOM 1178 O O . ARG A 1 159 ? 2.628 11.317 -1.861 1.00 92.62 159 ARG A O 1
ATOM 1185 N N . LYS A 1 160 ? 0.396 11.237 -1.612 1.00 87.44 160 LYS A N 1
ATOM 1186 C CA . LYS A 1 160 ? 0.239 12.678 -1.377 1.00 87.44 160 LYS A CA 1
ATOM 1187 C C . LYS A 1 160 ? 0.900 13.101 -0.065 1.00 87.44 160 LYS A C 1
ATOM 1189 O O . LYS A 1 160 ? 1.595 14.115 -0.064 1.00 87.44 160 LYS A O 1
ATOM 1194 N N . LEU A 1 161 ? 0.720 12.344 1.019 1.00 84.75 161 LEU A N 1
ATOM 1195 C CA . LEU A 1 161 ? 1.362 12.610 2.314 1.00 84.75 161 LEU A CA 1
ATOM 1196 C C . LEU A 1 161 ? 2.890 12.520 2.210 1.00 84.75 161 LEU A C 1
ATOM 1198 O O . LEU A 1 161 ? 3.576 13.462 2.601 1.00 84.75 161 LEU A O 1
ATOM 1202 N N . GLN A 1 162 ? 3.406 11.453 1.598 1.00 89.56 162 GLN A N 1
ATOM 1203 C CA . GLN A 1 162 ? 4.835 11.229 1.363 1.00 89.56 162 GLN A CA 1
ATOM 1204 C C . GLN A 1 162 ? 5.469 12.401 0.604 1.00 89.56 162 GLN A C 1
ATOM 1206 O O . GLN A 1 162 ? 6.463 12.961 1.062 1.00 89.56 162 GLN A O 1
ATOM 1211 N N . LYS A 1 163 ? 4.855 12.838 -0.507 1.00 87.38 163 LYS A N 1
ATOM 1212 C CA . LYS A 1 163 ? 5.321 13.993 -1.297 1.00 87.38 163 LYS A CA 1
ATOM 1213 C C . LYS A 1 163 ? 5.215 15.315 -0.529 1.00 87.38 163 LYS A C 1
ATOM 1215 O O . LYS A 1 163 ? 6.157 16.104 -0.525 1.00 87.38 163 LYS A O 1
ATOM 1220 N N . THR A 1 164 ? 4.074 15.567 0.113 1.00 83.44 164 THR A N 1
ATOM 1221 C CA . THR A 1 164 ? 3.778 16.861 0.753 1.00 83.44 164 THR A CA 1
ATOM 1222 C C . THR A 1 164 ? 4.630 17.088 1.996 1.00 83.44 164 THR A C 1
ATOM 1224 O O . THR A 1 164 ? 5.161 18.180 2.183 1.00 83.44 164 THR A O 1
ATOM 1227 N N . TYR A 1 165 ? 4.772 16.061 2.834 1.00 81.44 165 TYR A N 1
ATOM 1228 C CA . TYR A 1 165 ? 5.482 16.152 4.109 1.00 81.44 165 TYR A CA 1
ATOM 1229 C C . TYR A 1 165 ? 6.917 15.634 4.049 1.00 81.44 165 TYR A C 1
ATOM 1231 O O . TYR A 1 165 ? 7.613 15.716 5.055 1.00 81.44 165 TYR A O 1
ATOM 1239 N N . ARG A 1 166 ? 7.371 15.153 2.880 1.00 86.06 166 ARG A N 1
ATOM 1240 C CA . ARG A 1 166 ? 8.704 14.561 2.680 1.00 86.06 166 ARG A CA 1
ATOM 1241 C C . ARG A 1 166 ? 8.988 13.474 3.713 1.00 86.06 166 ARG A C 1
ATOM 1243 O O . ARG A 1 166 ? 10.010 13.510 4.389 1.00 86.06 166 ARG A O 1
ATOM 1250 N N . MET A 1 167 ? 8.029 12.562 3.857 1.00 87.62 167 MET A N 1
ATOM 1251 C CA . MET A 1 167 ? 8.101 11.519 4.874 1.00 87.62 167 MET A CA 1
ATOM 1252 C C . MET A 1 167 ? 9.323 10.638 4.643 1.00 87.62 167 MET A C 1
ATOM 1254 O O . MET A 1 167 ? 9.614 10.257 3.507 1.00 87.62 167 MET A O 1
ATOM 1258 N N . GLU A 1 168 ? 10.016 10.304 5.724 1.00 89.56 168 GLU A N 1
ATOM 1259 C CA . GLU A 1 168 ? 11.149 9.394 5.655 1.00 89.56 168 GLU A CA 1
ATOM 1260 C C . GLU A 1 168 ? 10.661 7.938 5.510 1.00 89.56 168 GLU A C 1
ATOM 1262 O O . GLU A 1 168 ? 9.620 7.564 6.063 1.00 89.56 168 GLU A O 1
ATOM 1267 N N . PRO A 1 169 ? 11.378 7.089 4.759 1.00 91.56 169 PRO A N 1
ATOM 1268 C CA . PRO A 1 169 ? 11.085 5.660 4.697 1.00 91.56 169 PRO A CA 1
ATOM 1269 C C . PRO A 1 169 ? 11.327 4.961 6.048 1.00 91.56 169 PRO A C 1
ATOM 1271 O O . PRO A 1 169 ? 12.466 4.819 6.499 1.00 91.56 169 PRO A O 1
ATOM 1274 N N . ALA A 1 170 ? 10.267 4.474 6.692 1.00 86.69 170 ALA A N 1
ATOM 1275 C CA . ALA A 1 170 ? 10.344 3.777 7.974 1.00 86.69 170 ALA A CA 1
ATOM 1276 C C . ALA A 1 170 ? 10.803 2.326 7.778 1.00 86.69 170 ALA A C 1
ATOM 1278 O O . ALA A 1 170 ? 10.123 1.523 7.139 1.00 86.69 170 ALA A O 1
ATOM 1279 N N . GLY A 1 171 ? 11.951 1.966 8.357 1.00 72.75 171 GLY A N 1
ATOM 1280 C CA . GLY A 1 171 ? 12.473 0.596 8.278 1.00 72.75 171 GLY A CA 1
ATOM 1281 C C . GLY A 1 171 ? 12.968 0.181 6.886 1.00 72.75 171 GLY A C 1
ATOM 1282 O O . GLY A 1 171 ? 13.174 -1.011 6.650 1.00 72.75 171 GLY A O 1
ATOM 1283 N N . SER A 1 172 ? 13.175 1.142 5.976 1.00 64.25 172 SER A N 1
ATOM 1284 C CA . SER A 1 172 ? 13.736 0.896 4.644 1.00 64.25 172 SER A CA 1
ATOM 1285 C C . SER A 1 172 ? 15.154 0.330 4.732 1.00 64.25 172 SER A C 1
ATOM 1287 O O . SER A 1 172 ? 15.994 0.806 5.496 1.00 64.25 172 SER A O 1
ATOM 1289 N N . GLN A 1 173 ? 15.436 -0.679 3.906 1.00 65.69 173 GLN A N 1
ATOM 1290 C CA . GLN A 1 173 ? 16.783 -1.228 3.720 1.00 65.69 173 GLN A CA 1
ATOM 1291 C C . GLN A 1 173 ? 17.536 -0.532 2.564 1.00 65.69 173 GLN A C 1
ATOM 1293 O O . GLN A 1 173 ? 18.541 -1.050 2.069 1.00 65.69 173 GLN A O 1
ATOM 1298 N N . GLY A 1 174 ? 17.041 0.619 2.091 1.00 69.19 174 GLY A N 1
ATOM 1299 C CA . GLY A 1 174 ? 17.547 1.295 0.899 1.00 69.19 174 GLY A CA 1
ATOM 1300 C C . GLY A 1 174 ? 17.451 0.388 -0.328 1.00 69.19 174 GLY A C 1
ATOM 1301 O O . GLY A 1 174 ? 16.401 -0.179 -0.613 1.00 69.19 174 GLY A O 1
ATOM 1302 N N . VAL A 1 175 ? 18.575 0.187 -1.017 1.00 62.72 175 VAL A N 1
ATOM 1303 C CA . VAL A 1 175 ? 18.679 -0.618 -2.253 1.00 62.72 175 VAL A CA 1
ATOM 1304 C C . VAL A 1 175 ? 18.295 -2.099 -2.054 1.00 62.72 175 VAL A C 1
ATOM 1306 O O . VAL A 1 175 ? 18.029 -2.809 -3.024 1.00 62.72 175 VAL A O 1
ATOM 1309 N N . TRP A 1 176 ? 18.247 -2.580 -0.807 1.00 71.06 176 TRP A N 1
ATOM 1310 C CA . TRP A 1 176 ? 17.858 -3.955 -0.471 1.00 71.06 176 TRP A CA 1
ATOM 1311 C C . TRP A 1 176 ? 16.358 -4.125 -0.193 1.00 71.06 176 TRP A C 1
ATOM 1313 O O . TRP A 1 176 ? 15.885 -5.256 -0.112 1.00 71.06 176 TRP A O 1
ATOM 1323 N N . GLY A 1 177 ? 15.609 -3.026 -0.067 1.00 82.50 177 GLY A N 1
ATOM 1324 C CA . GLY A 1 177 ? 14.152 -3.050 0.047 1.00 82.50 177 GLY A CA 1
ATOM 1325 C C . GLY A 1 177 ? 13.474 -3.250 -1.309 1.00 82.50 177 GLY A C 1
ATOM 1326 O O . GLY A 1 177 ? 14.062 -2.982 -2.356 1.00 82.50 177 GLY A O 1
ATOM 1327 N N . LEU A 1 178 ? 12.225 -3.725 -1.292 1.00 92.06 178 LEU A N 1
ATOM 1328 C CA . LEU A 1 178 ? 11.398 -3.790 -2.501 1.00 92.06 178 LEU A CA 1
ATOM 1329 C C . LEU A 1 178 ? 11.037 -2.378 -2.992 1.00 92.06 178 LEU A C 1
ATOM 1331 O O . LEU A 1 178 ? 11.236 -2.054 -4.157 1.00 92.06 178 LEU A O 1
ATOM 1335 N N . ASP A 1 179 ? 10.529 -1.557 -2.077 1.00 93.94 179 ASP A N 1
ATOM 1336 C CA . ASP A 1 179 ? 10.171 -0.151 -2.249 1.00 93.94 179 ASP A CA 1
ATOM 1337 C C . ASP A 1 179 ? 10.407 0.580 -0.917 1.00 93.94 179 ASP A C 1
ATOM 1339 O O . ASP A 1 179 ? 10.550 -0.055 0.132 1.00 93.94 179 ASP A O 1
ATOM 1343 N N . ASP A 1 180 ? 10.465 1.910 -0.960 1.00 92.25 180 ASP A N 1
ATOM 1344 C CA . ASP A 1 180 ? 10.704 2.729 0.229 1.00 92.25 180 ASP A CA 1
ATOM 1345 C C . ASP A 1 180 ? 9.511 2.710 1.197 1.00 92.25 180 ASP A C 1
ATOM 1347 O O . ASP A 1 180 ? 9.706 2.815 2.408 1.00 92.25 180 ASP A O 1
ATOM 1351 N N . PHE A 1 181 ? 8.281 2.569 0.689 1.00 94.12 181 PHE A N 1
ATOM 1352 C CA . PHE A 1 181 ? 7.071 2.779 1.482 1.00 94.12 181 PHE A CA 1
ATOM 1353 C C . PHE A 1 181 ? 6.102 1.592 1.480 1.00 94.12 181 PHE A C 1
ATOM 1355 O O . PHE A 1 181 ? 5.527 1.297 2.527 1.00 94.12 181 PHE A O 1
ATOM 1362 N N . GLN A 1 182 ? 5.887 0.940 0.335 1.00 96.50 182 GLN A N 1
ATOM 1363 C CA . GLN A 1 182 ? 4.775 0.004 0.126 1.00 96.50 182 GLN A CA 1
ATOM 1364 C C . GLN A 1 182 ? 5.244 -1.418 -0.208 1.00 96.50 182 GLN A C 1
ATOM 1366 O O . GLN A 1 182 ? 6.323 -1.629 -0.754 1.00 96.50 182 GLN A O 1
ATOM 1371 N N . PHE A 1 183 ? 4.402 -2.417 0.060 1.00 97.38 183 PHE A N 1
ATOM 1372 C CA . PHE A 1 183 ? 4.656 -3.807 -0.332 1.00 97.38 183 PHE A CA 1
ATOM 1373 C C . PHE A 1 183 ? 3.410 -4.473 -0.924 1.00 97.38 183 PHE A C 1
ATOM 1375 O O . PHE A 1 183 ? 3.464 -5.045 -2.018 1.00 97.38 183 PHE A O 1
ATOM 1382 N N . LEU A 1 184 ? 2.268 -4.379 -0.237 1.00 98.31 184 LEU A N 1
ATOM 1383 C CA . LEU A 1 184 ? 1.004 -4.990 -0.659 1.00 98.31 184 LEU A CA 1
ATOM 1384 C C . LEU A 1 184 ? 0.566 -4.668 -2.103 1.00 98.31 184 LEU A C 1
ATOM 1386 O O . LEU A 1 184 ? 0.127 -5.606 -2.779 1.00 98.31 184 LEU A O 1
ATOM 1390 N N . PRO A 1 185 ? 0.708 -3.439 -2.651 1.00 98.38 185 PRO A N 1
ATOM 1391 C CA . PRO A 1 185 ? 0.303 -3.172 -4.027 1.00 98.38 185 PRO A CA 1
ATOM 1392 C C . PRO A 1 185 ? 1.134 -3.930 -5.060 1.00 98.38 185 PRO A C 1
ATOM 1394 O O . PRO A 1 185 ? 0.631 -4.213 -6.144 1.00 98.38 185 PRO A O 1
ATOM 1397 N N . PHE A 1 186 ? 2.369 -4.327 -4.744 1.00 98.62 186 PHE A N 1
ATOM 1398 C CA . PHE A 1 186 ? 3.151 -5.184 -5.635 1.00 98.62 186 PHE A CA 1
ATOM 1399 C C . PHE A 1 186 ? 2.628 -6.624 -5.621 1.00 98.62 186 PHE A C 1
ATOM 1401 O O . PHE A 1 186 ? 2.604 -7.286 -6.659 1.00 98.62 186 PHE A O 1
ATOM 1408 N N . ILE A 1 187 ? 2.147 -7.119 -4.476 1.00 98.62 187 ILE A N 1
ATOM 1409 C CA . ILE A 1 187 ? 1.510 -8.441 -4.391 1.00 98.62 187 ILE A CA 1
ATOM 1410 C C . ILE A 1 187 ? 0.192 -8.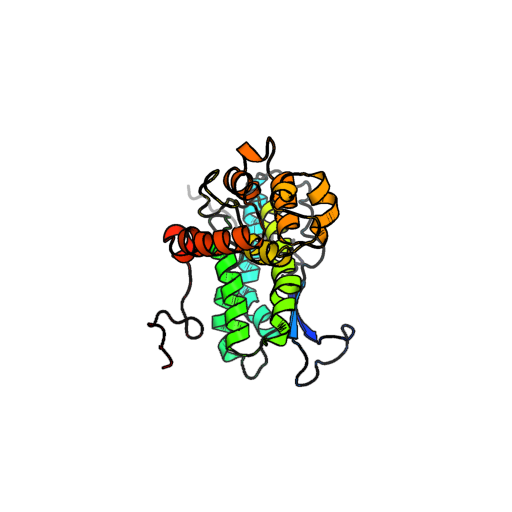431 -5.165 1.00 98.62 187 ILE A C 1
ATOM 1412 O O . ILE A 1 187 ? 0.022 -9.216 -6.097 1.00 98.62 187 ILE A O 1
ATOM 1416 N N . TRP A 1 188 ? -0.735 -7.537 -4.827 1.00 98.44 188 TRP A N 1
ATOM 1417 C CA . TRP A 1 188 ? -2.040 -7.504 -5.488 1.00 98.44 188 TRP A CA 1
ATOM 1418 C C . TRP A 1 188 ? -1.935 -7.082 -6.951 1.00 98.44 188 TRP A C 1
ATOM 1420 O O . TRP A 1 188 ? -2.564 -7.701 -7.804 1.00 98.44 188 TRP A O 1
ATOM 1430 N N . GLY A 1 189 ? -1.070 -6.123 -7.271 1.00 98.44 189 GLY A N 1
ATOM 1431 C CA . GLY A 1 189 ? -0.823 -5.692 -8.641 1.00 98.44 189 GLY A CA 1
ATOM 1432 C C . GLY A 1 189 ? -0.185 -6.777 -9.510 1.00 98.44 189 GLY A C 1
ATOM 1433 O O . GLY A 1 189 ? -0.603 -6.965 -10.648 1.00 98.44 189 GLY A O 1
ATOM 1434 N N . SER A 1 190 ? 0.768 -7.559 -8.985 1.00 98.56 190 SER A N 1
ATOM 1435 C CA . SER A 1 190 ? 1.305 -8.708 -9.736 1.00 98.56 190 SER A CA 1
ATOM 1436 C C . SER A 1 190 ? 0.252 -9.796 -9.937 1.00 98.56 190 SER A C 1
ATOM 1438 O O . SER A 1 190 ? 0.266 -10.458 -10.970 1.00 98.56 190 SER A O 1
ATOM 1440 N N . SER A 1 191 ? -0.696 -9.944 -9.003 1.00 98.56 191 SER A N 1
ATOM 1441 C CA . SER A 1 191 ? -1.847 -10.834 -9.178 1.00 98.56 191 SER A CA 1
ATOM 1442 C C . SER A 1 191 ? -2.781 -10.377 -10.302 1.00 98.56 191 SER A C 1
ATOM 1444 O O . SER A 1 191 ? -3.333 -11.235 -10.984 1.00 98.56 191 SER A O 1
ATOM 1446 N N . GLN A 1 192 ? -2.955 -9.064 -10.520 1.00 98.06 192 GLN A N 1
ATOM 1447 C CA . GLN A 1 192 ? -3.761 -8.536 -11.635 1.00 98.06 192 GLN A CA 1
ATOM 1448 C C . GLN A 1 192 ? -3.179 -8.906 -13.007 1.00 98.06 192 GLN A C 1
ATOM 1450 O O . GLN A 1 192 ? -3.916 -9.006 -13.981 1.00 98.06 192 GLN A O 1
ATOM 1455 N N . LEU A 1 193 ? -1.858 -9.080 -13.080 1.00 98.38 193 LEU A N 1
ATOM 1456 C CA . LEU A 1 193 ? -1.111 -9.296 -14.320 1.00 98.38 193 LEU A CA 1
ATOM 1457 C C . LEU A 1 193 ? -0.851 -10.784 -14.621 1.00 98.38 193 LEU A C 1
ATOM 1459 O O . LEU A 1 193 ? -0.200 -11.116 -15.612 1.00 98.38 193 LEU A O 1
ATOM 1463 N N . ILE A 1 194 ? -1.349 -11.703 -13.786 1.00 98.50 194 ILE A N 1
ATOM 1464 C CA . ILE A 1 194 ? -1.272 -13.144 -14.062 1.00 98.50 194 ILE A CA 1
ATOM 1465 C C . ILE A 1 194 ? -2.028 -13.452 -15.360 1.00 98.50 194 ILE A C 1
ATOM 1467 O O . ILE A 1 194 ? -3.133 -12.965 -15.574 1.00 98.50 194 ILE A O 1
ATOM 1471 N N . ASP A 1 195 ? -1.399 -14.248 -16.228 1.00 96.88 195 ASP A N 1
ATOM 1472 C CA . ASP A 1 195 ? -1.909 -14.645 -17.549 1.00 96.88 195 ASP A CA 1
ATOM 1473 C C . ASP A 1 195 ? -2.240 -13.473 -18.492 1.00 96.88 195 ASP A C 1
ATOM 1475 O O . ASP A 1 195 ? -2.980 -13.625 -19.465 1.00 96.88 195 ASP A O 1
ATOM 1479 N N . HIS A 1 196 ? -1.653 -12.298 -18.241 1.00 97.56 196 HIS A N 1
ATOM 1480 C CA . HIS A 1 196 ? -1.825 -11.141 -19.105 1.00 97.56 196 HIS A CA 1
ATOM 1481 C C . HIS A 1 196 ? -1.234 -11.406 -20.512 1.00 97.56 196 HIS A C 1
ATOM 1483 O O . HIS A 1 196 ? -0.091 -11.855 -20.619 1.00 97.56 196 HIS A O 1
ATOM 1489 N N . PRO A 1 197 ? -1.957 -11.094 -21.609 1.00 96.44 197 PRO A N 1
ATOM 1490 C CA . PRO A 1 197 ? -1.584 -11.521 -22.965 1.00 96.44 197 PRO A CA 1
ATOM 1491 C C . PRO A 1 197 ? -0.320 -10.859 -23.538 1.00 96.44 197 PRO A C 1
ATOM 1493 O O . PRO A 1 197 ? 0.299 -11.423 -24.437 1.00 96.44 197 PRO A O 1
ATOM 1496 N N . TYR A 1 198 ? 0.048 -9.667 -23.054 1.00 96.19 198 TYR A N 1
ATOM 1497 C CA . TYR A 1 198 ? 1.152 -8.866 -23.615 1.00 96.19 198 TYR A CA 1
ATOM 1498 C C . TYR A 1 198 ? 2.194 -8.426 -22.575 1.00 96.19 198 TYR A C 1
ATOM 1500 O O . TYR A 1 198 ? 3.394 -8.622 -22.755 1.00 96.19 198 TYR A O 1
ATOM 1508 N N . LEU A 1 199 ? 1.746 -7.822 -21.472 1.00 97.88 199 LEU A N 1
ATOM 1509 C CA . LEU A 1 199 ? 2.603 -7.394 -20.368 1.00 97.88 199 LEU A CA 1
ATOM 1510 C C . LEU A 1 199 ? 3.185 -8.591 -19.606 1.00 97.88 199 LEU A C 1
ATOM 1512 O O . LEU A 1 199 ? 2.502 -9.250 -18.834 1.00 97.88 199 LEU A O 1
ATOM 1516 N N . GLU A 1 200 ? 4.478 -8.818 -19.781 1.00 98.31 200 GLU A N 1
ATOM 1517 C CA . GLU A 1 200 ? 5.362 -9.633 -18.930 1.00 98.31 200 GLU A CA 1
ATOM 1518 C C . GLU A 1 200 ? 6.108 -8.780 -17.874 1.00 98.31 200 GLU A C 1
ATOM 1520 O O . GLU A 1 200 ? 6.229 -7.567 -18.076 1.00 98.31 200 GLU A O 1
ATOM 1525 N N . PRO A 1 201 ? 6.701 -9.376 -16.814 1.00 98.50 201 PRO A N 1
ATOM 1526 C CA . PRO A 1 201 ? 7.455 -8.644 -15.785 1.00 98.50 201 PRO A CA 1
ATOM 1527 C C . PRO A 1 201 ? 8.551 -7.716 -16.324 1.00 98.50 201 PRO A C 1
ATOM 1529 O O . PRO A 1 201 ? 8.701 -6.599 -15.847 1.00 98.50 201 PRO A O 1
ATOM 1532 N N . ARG A 1 202 ? 9.264 -8.097 -17.386 1.00 98.06 202 ARG A N 1
ATOM 1533 C CA . ARG A 1 202 ? 10.304 -7.240 -17.987 1.00 98.06 202 ARG A CA 1
ATOM 1534 C C . ARG A 1 202 ? 9.799 -5.884 -18.494 1.00 98.06 202 ARG A C 1
ATOM 1536 O O . ARG A 1 202 ? 10.607 -4.997 -18.724 1.00 98.06 202 ARG A O 1
ATOM 1543 N N . HIS A 1 203 ? 8.491 -5.713 -18.697 1.00 98.31 203 HIS A N 1
ATOM 1544 C CA . HIS A 1 203 ? 7.934 -4.459 -19.206 1.00 98.31 203 HIS A CA 1
ATOM 1545 C C . HIS A 1 203 ? 7.726 -3.406 -18.125 1.00 98.31 203 HIS A C 1
ATOM 1547 O O . HIS A 1 203 ? 7.609 -2.237 -18.464 1.00 98.31 203 HIS A O 1
ATOM 1553 N N . PHE A 1 204 ? 7.691 -3.759 -16.834 1.00 98.06 204 PHE A N 1
ATOM 1554 C CA . PHE A 1 204 ? 7.466 -2.725 -15.821 1.00 98.06 204 PHE A CA 1
ATOM 1555 C C . PHE A 1 204 ? 8.669 -1.789 -15.653 1.00 98.06 204 PHE A C 1
ATOM 1557 O O . PHE A 1 204 ? 8.517 -0.735 -15.060 1.00 98.06 204 PHE A O 1
ATOM 1564 N N . VAL A 1 205 ? 9.851 -2.140 -16.172 1.00 97.06 205 VAL A N 1
ATOM 1565 C CA . VAL A 1 205 ? 11.020 -1.241 -16.214 1.00 97.06 205 VAL A CA 1
ATOM 1566 C C . VAL A 1 205 ? 11.090 -0.412 -17.504 1.00 97.06 205 VAL A C 1
ATOM 1568 O O . VAL A 1 205 ? 11.985 0.416 -17.644 1.00 97.06 205 VAL A O 1
ATOM 1571 N N . ASP A 1 206 ? 10.166 -0.627 -18.447 1.00 97.12 206 ASP A N 1
ATOM 1572 C CA . ASP A 1 206 ? 10.002 0.201 -19.643 1.00 97.12 206 ASP A CA 1
ATOM 1573 C C . ASP A 1 206 ? 9.011 1.332 -19.345 1.00 97.12 206 ASP A C 1
ATOM 1575 O O . ASP A 1 206 ? 7.805 1.110 -19.202 1.00 97.12 206 ASP A O 1
ATOM 1579 N N . GLU A 1 207 ? 9.521 2.564 -19.276 1.00 95.31 207 GLU A N 1
ATOM 1580 C CA . GLU A 1 207 ? 8.723 3.760 -18.995 1.00 95.31 207 GLU A CA 1
ATOM 1581 C C . GLU A 1 207 ? 7.539 3.919 -19.952 1.00 95.31 207 GLU A C 1
ATOM 1583 O O . GLU A 1 207 ? 6.475 4.382 -19.540 1.00 95.31 207 GLU A O 1
ATOM 1588 N N . LYS A 1 208 ? 7.674 3.524 -21.224 1.00 96.69 208 LYS A N 1
ATOM 1589 C CA . LYS A 1 208 ? 6.571 3.636 -22.182 1.00 96.69 208 LYS A CA 1
ATOM 1590 C C . LYS A 1 208 ? 5.440 2.679 -21.816 1.00 96.69 208 LYS A C 1
ATOM 1592 O O . LYS A 1 208 ? 4.287 3.099 -21.739 1.00 96.69 208 LYS A O 1
ATOM 1597 N N . ALA A 1 209 ? 5.774 1.419 -21.543 1.00 97.38 209 ALA A N 1
ATOM 1598 C CA . ALA A 1 209 ? 4.795 0.415 -21.144 1.00 97.38 209 ALA A CA 1
ATOM 1599 C C . ALA A 1 209 ? 4.091 0.805 -19.833 1.00 97.38 209 ALA A C 1
ATOM 1601 O O . ALA A 1 209 ? 2.875 0.641 -19.720 1.00 97.38 209 ALA A O 1
ATOM 1602 N N . VAL A 1 210 ? 4.822 1.374 -18.869 1.00 97.94 210 VAL A N 1
ATOM 1603 C CA . VAL A 1 210 ? 4.240 1.898 -17.625 1.00 97.94 210 VAL A CA 1
ATOM 1604 C C . VAL A 1 210 ? 3.273 3.048 -17.918 1.00 97.94 210 VAL A C 1
ATOM 1606 O O . VAL A 1 210 ? 2.110 2.969 -17.530 1.00 97.94 210 VAL A O 1
ATOM 1609 N N . ASN A 1 211 ? 3.699 4.077 -18.656 1.00 97.25 211 ASN A N 1
ATOM 1610 C CA . ASN A 1 211 ? 2.867 5.248 -18.965 1.00 97.25 211 ASN A CA 1
ATOM 1611 C C . ASN A 1 211 ? 1.588 4.909 -19.751 1.00 97.25 211 ASN A C 1
ATOM 1613 O O . ASN A 1 211 ? 0.574 5.589 -19.607 1.00 97.25 211 ASN A O 1
ATOM 1617 N N . GLU A 1 212 ? 1.610 3.860 -20.572 1.00 97.69 212 GLU A N 1
ATOM 1618 C CA . GLU A 1 212 ? 0.436 3.426 -21.336 1.00 97.69 212 GLU A CA 1
ATOM 1619 C C . GLU A 1 212 ? -0.568 2.619 -20.493 1.00 97.69 212 GLU A C 1
ATOM 1621 O O . GLU A 1 212 ? -1.760 2.661 -20.788 1.00 97.69 212 GLU A O 1
ATOM 1626 N N . ASN A 1 213 ? -0.119 1.916 -19.443 1.00 97.88 213 ASN A N 1
ATOM 1627 C CA . ASN A 1 213 ? -0.928 0.900 -18.750 1.00 97.88 213 ASN A CA 1
ATOM 1628 C C . ASN A 1 213 ? -1.112 1.142 -17.234 1.00 97.88 213 ASN A C 1
ATOM 1630 O O . ASN A 1 213 ? -1.848 0.403 -16.580 1.00 97.88 213 ASN A O 1
ATOM 1634 N N . HIS A 1 214 ? -0.465 2.152 -16.636 1.00 97.50 214 HIS A N 1
ATOM 1635 C CA . HIS A 1 214 ? -0.465 2.353 -15.176 1.00 97.50 214 HIS A CA 1
ATOM 1636 C C . HIS A 1 214 ? -1.858 2.539 -14.558 1.00 97.50 214 HIS A C 1
ATOM 1638 O O . HIS A 1 214 ? -2.101 2.088 -13.443 1.00 97.50 214 HIS A O 1
ATOM 1644 N N . LYS A 1 215 ? -2.796 3.134 -15.302 1.00 96.38 215 LYS A N 1
ATOM 1645 C CA . LYS A 1 215 ? -4.164 3.402 -14.830 1.00 96.38 215 LYS A CA 1
ATOM 1646 C C . LYS A 1 215 ? -4.971 2.133 -14.550 1.00 96.38 215 LYS A C 1
ATOM 1648 O O . LYS A 1 215 ? -5.878 2.176 -13.725 1.00 96.38 215 LYS A O 1
ATOM 1653 N N . ASP A 1 216 ? -4.635 1.031 -15.217 1.00 96.69 216 ASP A N 1
ATOM 1654 C CA . ASP A 1 216 ? -5.357 -0.238 -15.103 1.00 96.69 216 ASP A CA 1
ATOM 1655 C C . ASP A 1 216 ? -4.707 -1.193 -14.086 1.00 96.69 216 ASP A C 1
ATOM 1657 O O . ASP A 1 216 ? -5.374 -2.063 -13.517 1.00 96.69 216 ASP A O 1
ATOM 1661 N N . TYR A 1 217 ? -3.407 -1.023 -13.815 1.00 98.19 217 TYR A N 1
ATOM 1662 C CA . TYR A 1 217 ? -2.618 -1.967 -13.023 1.00 98.19 217 TYR A CA 1
ATOM 1663 C C . TYR A 1 217 ? -1.903 -1.291 -11.854 1.00 98.19 217 TYR A C 1
ATOM 1665 O O . TYR A 1 217 ? -0.939 -0.545 -12.030 1.00 98.19 217 TYR A O 1
ATOM 1673 N N . MET A 1 218 ? -2.293 -1.671 -10.633 1.00 98.19 218 MET A N 1
ATOM 1674 C CA . MET A 1 218 ? -1.749 -1.135 -9.380 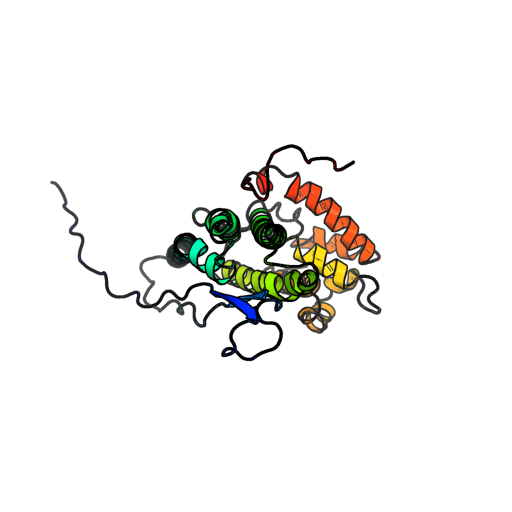1.00 98.19 218 MET A CA 1
ATOM 1675 C C . MET A 1 218 ? -0.226 -1.304 -9.276 1.00 98.19 218 MET A C 1
ATOM 1677 O O . MET A 1 218 ? 0.456 -0.435 -8.736 1.00 98.19 218 MET A O 1
ATOM 1681 N N . PHE A 1 219 ? 0.318 -2.400 -9.823 1.00 98.56 219 PHE A N 1
ATOM 1682 C CA . PHE A 1 219 ? 1.765 -2.627 -9.868 1.00 98.56 219 PHE A CA 1
ATOM 1683 C C . PHE A 1 219 ? 2.470 -1.515 -10.650 1.00 98.56 219 PHE A C 1
ATOM 1685 O O . PHE A 1 219 ? 3.439 -0.937 -10.167 1.00 98.56 219 PHE A O 1
ATOM 1692 N N . LEU A 1 220 ? 1.972 -1.207 -11.849 1.00 98.38 220 LEU A N 1
ATOM 1693 C CA . LEU A 1 220 ? 2.574 -0.232 -12.755 1.00 98.38 220 LEU A CA 1
ATOM 1694 C C . LEU A 1 220 ? 2.406 1.196 -12.232 1.00 98.38 220 LEU A C 1
ATOM 1696 O O . LEU A 1 220 ? 3.336 1.987 -12.328 1.00 98.38 220 LEU A O 1
ATOM 1700 N N . GLU A 1 221 ? 1.277 1.500 -11.594 1.00 98.12 221 GLU A N 1
ATOM 1701 C CA . GLU A 1 221 ? 1.070 2.766 -10.885 1.00 98.12 221 GLU A CA 1
ATOM 1702 C C . GLU A 1 221 ? 2.109 2.981 -9.764 1.00 98.12 221 GLU A C 1
ATOM 1704 O O . GLU A 1 221 ? 2.615 4.089 -9.576 1.00 98.12 221 GLU A O 1
ATOM 1709 N N . CYS A 1 222 ? 2.483 1.930 -9.023 1.00 98.06 222 CYS A N 1
ATOM 1710 C CA . CYS A 1 222 ? 3.575 2.025 -8.050 1.00 98.06 222 CYS A CA 1
ATOM 1711 C C . CYS A 1 222 ? 4.934 2.261 -8.716 1.00 98.06 222 CYS A C 1
ATOM 1713 O O . CYS A 1 222 ? 5.724 3.051 -8.203 1.00 98.06 222 CYS A O 1
ATOM 1715 N N . ILE A 1 223 ? 5.205 1.616 -9.855 1.00 98.12 223 ILE A N 1
ATOM 1716 C CA . ILE A 1 223 ? 6.451 1.853 -10.593 1.00 98.12 223 ILE A CA 1
ATOM 1717 C C . ILE A 1 223 ? 6.527 3.292 -11.107 1.00 98.12 223 ILE A C 1
ATOM 1719 O O . ILE A 1 223 ? 7.564 3.930 -10.932 1.00 98.12 223 ILE A O 1
ATOM 1723 N N . LEU A 1 224 ? 5.428 3.827 -11.648 1.00 97.81 224 LEU A N 1
ATOM 1724 C CA . LEU A 1 224 ? 5.348 5.222 -12.076 1.00 97.81 224 LEU A CA 1
ATOM 1725 C C . LEU A 1 224 ? 5.717 6.166 -10.922 1.00 97.81 224 LEU A C 1
ATOM 1727 O O . LEU A 1 224 ? 6.588 7.023 -11.069 1.00 97.81 224 LEU A O 1
ATOM 1731 N N . PHE A 1 225 ? 5.131 5.950 -9.741 1.00 96.50 225 PHE A N 1
ATOM 1732 C CA . PHE A 1 225 ? 5.447 6.749 -8.557 1.00 96.50 225 PHE A CA 1
ATOM 1733 C C . PHE A 1 225 ? 6.931 6.672 -8.162 1.00 96.50 225 PHE A C 1
ATOM 1735 O O . PHE A 1 225 ? 7.524 7.695 -7.824 1.00 96.50 225 PHE A O 1
ATOM 1742 N N . ILE A 1 226 ? 7.556 5.492 -8.237 1.00 95.38 226 ILE A N 1
ATOM 1743 C CA . ILE A 1 226 ? 8.994 5.330 -7.972 1.00 95.38 226 ILE A CA 1
ATOM 1744 C C . ILE A 1 226 ? 9.822 6.166 -8.952 1.00 95.38 226 ILE A C 1
ATOM 1746 O O . ILE A 1 226 ? 10.713 6.894 -8.517 1.00 95.38 226 ILE A O 1
ATOM 1750 N N . THR A 1 227 ? 9.521 6.090 -10.251 1.00 94.75 227 THR A N 1
ATOM 1751 C CA . THR A 1 227 ? 10.253 6.836 -11.290 1.00 94.75 227 THR A CA 1
ATOM 1752 C C . THR A 1 227 ? 10.053 8.351 -11.201 1.00 94.75 227 THR A C 1
ATOM 1754 O O . THR A 1 227 ? 10.930 9.109 -11.595 1.00 94.75 227 THR A O 1
ATOM 1757 N N . GLU A 1 228 ? 8.937 8.817 -10.633 1.00 94.50 228 GLU A N 1
ATOM 1758 C CA . GLU A 1 228 ? 8.730 10.242 -10.342 1.00 94.50 228 GLU A CA 1
ATOM 1759 C C . GLU A 1 228 ? 9.525 10.726 -9.119 1.00 94.50 228 GLU A C 1
ATOM 1761 O O . GLU A 1 228 ? 9.869 11.906 -9.029 1.00 94.50 228 GLU A O 1
ATOM 1766 N N . MET A 1 229 ? 9.763 9.843 -8.145 1.00 91.12 229 MET A N 1
ATOM 1767 C CA . MET A 1 229 ? 10.380 10.187 -6.859 1.00 91.12 229 MET A CA 1
ATOM 1768 C C . MET A 1 229 ? 11.897 9.998 -6.844 1.00 91.12 229 MET A C 1
ATOM 1770 O O . MET A 1 229 ? 12.587 10.670 -6.074 1.00 91.12 229 MET A O 1
ATOM 1774 N N . LYS A 1 230 ? 12.420 9.076 -7.656 1.00 91.81 230 LYS A N 1
ATOM 1775 C CA . LYS A 1 230 ? 13.838 8.713 -7.701 1.00 91.81 230 LYS A CA 1
ATOM 1776 C C . LYS A 1 230 ? 14.429 9.086 -9.055 1.00 91.81 230 LYS A C 1
ATOM 1778 O O . LYS A 1 230 ? 13.838 8.826 -10.095 1.00 91.81 230 LYS A O 1
ATOM 1783 N N . THR A 1 231 ? 15.619 9.676 -9.033 1.00 90.94 231 THR A N 1
ATOM 1784 C CA . THR A 1 231 ? 16.347 10.074 -10.242 1.00 90.94 231 THR A CA 1
ATOM 1785 C C . THR A 1 231 ? 17.478 9.092 -10.521 1.00 90.94 231 THR A C 1
ATOM 1787 O O . THR A 1 231 ? 18.175 8.672 -9.598 1.00 90.94 231 THR A O 1
ATOM 1790 N N . GLY A 1 232 ? 17.714 8.798 -11.798 1.00 93.19 232 GLY A N 1
ATOM 1791 C CA . GLY A 1 232 ? 18.813 7.949 -12.256 1.00 93.19 232 GLY A CA 1
ATOM 1792 C C . GLY A 1 232 ? 18.324 6.616 -12.824 1.00 93.19 232 GLY A C 1
ATOM 1793 O O . GLY A 1 232 ? 17.121 6.415 -12.977 1.00 93.19 232 GLY A O 1
ATOM 1794 N N . PRO A 1 233 ? 19.243 5.707 -13.180 1.00 93.94 233 PRO A N 1
ATOM 1795 C CA . PRO A 1 233 ? 18.883 4.404 -13.722 1.00 93.94 233 PRO A CA 1
ATOM 1796 C C . PRO A 1 233 ? 18.067 3.571 -12.725 1.00 93.94 233 PRO A C 1
ATOM 1798 O O . PRO A 1 233 ? 18.456 3.424 -11.564 1.00 93.94 233 PRO A O 1
ATOM 1801 N N . PHE A 1 234 ? 16.990 2.937 -13.200 1.00 94.25 234 PHE A N 1
ATOM 1802 C CA . PHE A 1 234 ? 16.103 2.121 -12.359 1.00 94.25 234 PHE A CA 1
ATOM 1803 C C . PHE A 1 234 ? 16.842 1.020 -11.583 1.00 94.25 234 PHE A C 1
ATOM 1805 O O . PHE A 1 234 ? 16.551 0.759 -10.415 1.00 94.25 234 PHE A O 1
ATOM 1812 N N . ALA A 1 235 ? 17.850 0.413 -12.214 1.00 94.25 235 ALA A N 1
ATOM 1813 C CA . ALA A 1 235 ? 18.694 -0.609 -11.604 1.00 94.25 235 ALA A CA 1
ATOM 1814 C C . ALA A 1 235 ? 19.496 -0.107 -10.387 1.00 94.25 235 ALA A C 1
ATOM 1816 O O . ALA A 1 235 ? 19.799 -0.895 -9.496 1.00 94.25 235 ALA A O 1
ATOM 1817 N N . GLU A 1 236 ? 19.829 1.186 -10.321 1.00 92.56 236 GLU A N 1
ATOM 1818 C CA . GLU A 1 236 ? 20.635 1.753 -9.233 1.00 92.56 236 GLU A CA 1
ATOM 1819 C C . GLU A 1 236 ? 19.781 2.096 -8.012 1.00 92.56 236 GLU A C 1
ATOM 1821 O O . GLU A 1 236 ? 20.163 1.805 -6.878 1.00 92.56 236 GLU A O 1
ATOM 1826 N N . HIS A 1 237 ? 18.603 2.684 -8.231 1.00 92.06 237 HIS A N 1
ATOM 1827 C CA . HIS A 1 237 ? 17.756 3.171 -7.141 1.00 92.06 237 HIS A CA 1
ATOM 1828 C C . HIS A 1 237 ? 16.680 2.167 -6.685 1.00 92.06 237 HIS A C 1
ATOM 1830 O O . HIS A 1 237 ? 16.115 2.328 -5.599 1.00 92.06 237 HIS A O 1
ATOM 1836 N N . SER A 1 238 ? 16.396 1.143 -7.500 1.00 94.50 238 SER A N 1
ATOM 1837 C CA . SER A 1 238 ? 15.359 0.124 -7.269 1.00 94.50 238 SER A CA 1
ATOM 1838 C C . SER A 1 238 ? 15.825 -1.277 -7.694 1.00 94.50 238 SER A C 1
ATOM 1840 O O . SER A 1 238 ? 15.116 -2.013 -8.382 1.00 94.50 238 SER A O 1
ATOM 1842 N N . ASN A 1 239 ? 17.030 -1.670 -7.270 1.00 94.69 239 ASN A N 1
ATOM 1843 C CA . ASN A 1 239 ? 17.695 -2.904 -7.703 1.00 94.69 239 ASN A CA 1
ATOM 1844 C C . ASN A 1 239 ? 16.881 -4.194 -7.453 1.00 94.69 239 ASN A C 1
ATOM 1846 O O . ASN A 1 239 ? 16.896 -5.105 -8.279 1.00 94.69 239 ASN A O 1
ATOM 1850 N N . GLN A 1 240 ? 16.142 -4.301 -6.341 1.00 94.94 240 GLN A N 1
ATOM 1851 C CA . GLN A 1 240 ? 15.291 -5.477 -6.095 1.00 94.94 240 GLN A CA 1
ATOM 1852 C C . GLN A 1 240 ? 14.179 -5.604 -7.140 1.00 94.94 240 GLN A C 1
ATOM 1854 O O . GLN A 1 240 ? 14.018 -6.666 -7.741 1.00 94.94 240 GLN A O 1
ATOM 1859 N N . LEU A 1 241 ? 13.459 -4.513 -7.420 1.00 96.75 241 LEU A N 1
ATOM 1860 C CA . LEU A 1 241 ? 12.463 -4.480 -8.492 1.00 96.75 241 LEU A CA 1
ATOM 1861 C C . LEU A 1 241 ? 13.114 -4.729 -9.855 1.00 96.75 241 LEU A C 1
ATOM 1863 O O . LEU A 1 241 ? 12.581 -5.494 -10.650 1.00 96.75 241 LEU A O 1
ATOM 1867 N N . TRP A 1 242 ? 14.298 -4.175 -10.113 1.00 97.00 242 TRP A N 1
ATOM 1868 C CA . TRP A 1 242 ? 15.039 -4.457 -11.342 1.00 97.00 242 TRP A CA 1
ATOM 1869 C C . TRP A 1 242 ? 15.296 -5.959 -11.526 1.00 97.00 242 TRP A C 1
ATOM 1871 O O . TRP A 1 242 ? 14.981 -6.513 -12.577 1.00 97.00 242 TRP A O 1
ATOM 1881 N N . ASN A 1 243 ? 15.766 -6.654 -10.489 1.00 96.81 243 ASN A N 1
ATOM 1882 C CA . ASN A 1 243 ? 15.982 -8.102 -10.541 1.00 96.81 243 ASN A CA 1
ATOM 1883 C C . ASN A 1 243 ? 14.671 -8.884 -10.726 1.00 96.81 243 ASN A C 1
ATOM 1885 O O . ASN A 1 243 ? 14.638 -9.880 -11.449 1.00 96.81 243 ASN A O 1
ATOM 1889 N N . ILE A 1 244 ? 13.574 -8.422 -10.118 1.00 97.69 244 ILE A N 1
ATOM 1890 C CA . ILE A 1 244 ? 12.242 -9.025 -10.280 1.00 97.69 244 ILE A CA 1
ATOM 1891 C C . ILE A 1 244 ? 11.741 -8.907 -11.727 1.00 97.69 244 ILE A C 1
ATOM 1893 O O . ILE A 1 244 ? 11.026 -9.796 -12.191 1.00 97.69 244 ILE A O 1
ATOM 1897 N N . SER A 1 245 ? 12.149 -7.876 -12.474 1.00 97.69 245 SER A N 1
ATOM 1898 C CA . SER A 1 245 ? 11.759 -7.709 -13.883 1.00 97.69 245 SER A CA 1
ATOM 1899 C C . SER A 1 245 ? 12.255 -8.853 -14.780 1.00 97.69 245 SER A C 1
ATOM 1901 O O . SER A 1 245 ? 11.630 -9.167 -15.790 1.00 97.69 245 SER A O 1
ATOM 1903 N N . ALA A 1 246 ? 13.328 -9.545 -14.377 1.00 97.94 246 ALA A N 1
ATOM 1904 C CA . ALA A 1 246 ? 13.872 -10.700 -15.089 1.00 97.94 246 ALA A CA 1
ATOM 1905 C C . ALA A 1 246 ? 13.130 -12.021 -14.790 1.00 97.94 246 ALA A C 1
ATOM 1907 O O . ALA A 1 246 ? 13.441 -13.059 -15.381 1.00 97.94 246 ALA A O 1
ATOM 1908 N N . VAL A 1 247 ? 12.157 -12.025 -13.871 1.00 97.75 247 VAL A N 1
ATOM 1909 C CA . VAL A 1 247 ? 11.351 -13.215 -13.567 1.00 97.75 247 VAL A CA 1
ATOM 1910 C C . VAL A 1 247 ? 10.431 -13.526 -14.759 1.00 97.75 247 VAL A C 1
ATOM 1912 O O . VAL A 1 247 ? 9.775 -12.629 -15.279 1.00 97.75 247 VAL A O 1
ATOM 1915 N N . PRO A 1 248 ? 10.312 -14.797 -15.191 1.00 96.88 248 PRO A N 1
ATOM 1916 C CA . PRO A 1 248 ? 9.690 -15.117 -16.479 1.00 96.88 248 PRO A CA 1
ATOM 1917 C C . PRO A 1 248 ? 8.158 -15.005 -16.515 1.00 96.88 248 PRO A C 1
ATOM 1919 O O . PRO A 1 248 ? 7.579 -15.087 -17.591 1.00 96.88 248 PRO A O 1
ATOM 1922 N N . SER A 1 249 ? 7.470 -14.885 -15.374 1.00 97.88 249 SER A N 1
ATOM 1923 C CA . SER A 1 249 ? 6.008 -14.741 -15.357 1.00 97.88 249 SER A CA 1
ATOM 1924 C C . SER A 1 249 ? 5.488 -14.049 -14.100 1.00 97.88 249 SER A C 1
ATOM 1926 O O . SER A 1 249 ? 6.052 -14.203 -13.013 1.00 97.88 249 SER A O 1
ATOM 1928 N N . TRP A 1 250 ? 4.357 -13.349 -14.227 1.00 98.50 250 TRP A N 1
ATOM 1929 C CA . TRP A 1 250 ? 3.689 -12.670 -13.111 1.00 98.50 250 TRP A CA 1
ATOM 1930 C C . TRP A 1 250 ? 3.239 -13.617 -12.000 1.00 98.50 250 TRP A C 1
ATOM 1932 O O . TRP A 1 250 ? 3.339 -13.268 -10.829 1.00 98.50 250 TRP A O 1
ATOM 1942 N N . SER A 1 251 ? 2.851 -14.853 -12.334 1.00 98.50 251 SER A N 1
ATOM 1943 C CA . SER A 1 251 ? 2.540 -15.881 -11.328 1.00 98.50 251 SER A CA 1
ATOM 1944 C C . SER A 1 251 ? 3.750 -16.183 -10.431 1.00 98.50 251 SER A C 1
ATOM 1946 O O . SER A 1 251 ? 3.622 -16.255 -9.208 1.00 98.50 251 SER A O 1
ATOM 1948 N N . LYS A 1 252 ? 4.959 -16.276 -11.007 1.00 98.25 252 LYS A N 1
ATOM 1949 C CA . LYS A 1 252 ? 6.194 -16.458 -10.227 1.00 98.25 252 LYS A CA 1
ATOM 1950 C C . LYS A 1 252 ? 6.581 -15.205 -9.446 1.00 98.25 252 LYS A C 1
ATOM 1952 O O . LYS A 1 252 ? 7.034 -15.343 -8.310 1.00 98.25 252 LYS A O 1
ATOM 1957 N N . VAL A 1 253 ? 6.382 -14.014 -10.021 1.00 98.62 253 VAL A N 1
ATOM 1958 C CA . VAL A 1 253 ? 6.572 -12.736 -9.311 1.00 98.62 253 VAL A CA 1
ATOM 1959 C C . VAL A 1 253 ? 5.683 -12.698 -8.070 1.00 98.62 253 VAL A C 1
ATOM 1961 O O . VAL A 1 253 ? 6.192 -12.529 -6.968 1.00 98.62 253 VAL A O 1
ATOM 1964 N N . ASN A 1 254 ? 4.384 -12.954 -8.222 1.00 98.75 254 ASN A N 1
ATOM 1965 C CA . ASN A 1 254 ? 3.417 -12.929 -7.130 1.00 98.75 254 ASN A CA 1
ATOM 1966 C C . ASN A 1 254 ? 3.777 -13.920 -6.008 1.00 98.75 254 ASN A C 1
ATOM 1968 O O . ASN A 1 254 ? 3.869 -13.535 -4.843 1.00 98.75 254 ASN A O 1
ATOM 1972 N N . GLN A 1 255 ? 4.089 -15.174 -6.353 1.00 98.38 255 GLN A N 1
ATOM 1973 C CA . GLN A 1 255 ? 4.536 -16.177 -5.376 1.00 98.38 255 GLN A CA 1
ATOM 1974 C C . GLN A 1 255 ? 5.824 -15.757 -4.649 1.00 98.38 255 GLN A C 1
ATOM 1976 O O . GLN A 1 255 ? 5.968 -15.982 -3.445 1.00 98.38 255 GLN A O 1
ATOM 1981 N N . GLY A 1 256 ? 6.775 -15.162 -5.376 1.00 98.19 256 GLY A N 1
ATOM 1982 C CA . GLY A 1 256 ? 8.009 -14.615 -4.816 1.00 98.19 256 GLY A CA 1
ATOM 1983 C C . GLY A 1 256 ? 7.740 -13.484 -3.827 1.00 98.19 256 GLY A C 1
ATOM 1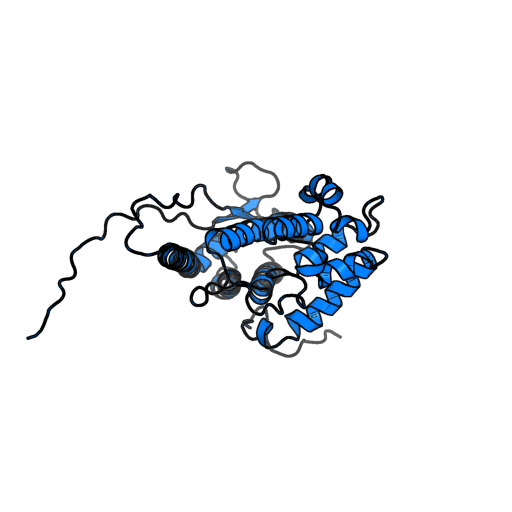984 O O . GLY A 1 256 ? 8.230 -13.537 -2.701 1.00 98.19 256 GLY A O 1
ATOM 1985 N N . LEU A 1 257 ? 6.900 -12.524 -4.213 1.00 98.38 257 LEU A N 1
ATOM 1986 C CA . LEU A 1 257 ? 6.527 -11.376 -3.389 1.00 98.38 257 LEU A CA 1
ATOM 1987 C C . LEU A 1 257 ? 5.774 -11.788 -2.122 1.00 98.38 257 LEU A C 1
ATOM 1989 O O . LEU A 1 257 ? 6.057 -11.250 -1.059 1.00 98.38 257 LEU A O 1
ATOM 1993 N N . ILE A 1 258 ? 4.888 -12.787 -2.182 1.00 98.44 258 ILE A N 1
ATOM 1994 C CA . ILE A 1 258 ? 4.213 -13.313 -0.982 1.00 98.44 258 ILE A CA 1
ATOM 1995 C C . ILE A 1 258 ? 5.229 -13.896 0.010 1.00 98.44 258 ILE A C 1
ATOM 1997 O O . ILE A 1 258 ? 5.132 -13.649 1.213 1.00 98.44 258 ILE A O 1
ATOM 2001 N N . ARG A 1 259 ? 6.216 -14.668 -0.469 1.00 98.00 259 ARG A N 1
ATOM 2002 C CA . ARG A 1 259 ? 7.281 -15.206 0.398 1.00 98.00 259 ARG A CA 1
ATOM 2003 C C . ARG A 1 259 ? 8.153 -14.094 0.973 1.00 98.00 259 ARG A C 1
ATOM 2005 O O . ARG A 1 259 ? 8.451 -14.118 2.162 1.00 98.00 259 ARG A O 1
ATOM 2012 N N . MET A 1 260 ? 8.515 -13.119 0.146 1.00 96.62 260 MET A N 1
ATOM 2013 C CA . MET A 1 260 ? 9.318 -11.975 0.564 1.00 96.62 260 MET A CA 1
ATOM 2014 C C . MET A 1 260 ? 8.576 -11.109 1.592 1.00 96.62 260 MET A C 1
ATOM 2016 O O . MET A 1 260 ? 9.190 -10.688 2.560 1.00 96.62 260 MET A O 1
ATOM 2020 N N . TYR A 1 261 ? 7.261 -10.910 1.462 1.00 96.81 261 TYR A N 1
ATOM 2021 C CA . TYR A 1 261 ? 6.464 -10.163 2.442 1.00 96.81 261 TYR A CA 1
ATOM 2022 C C . TYR A 1 261 ? 6.438 -10.836 3.811 1.00 96.81 261 TYR A C 1
ATOM 2024 O O . TYR A 1 261 ? 6.562 -10.171 4.838 1.00 96.81 261 TYR A O 1
ATOM 2032 N N . LYS A 1 262 ? 6.327 -12.169 3.840 1.00 96.25 262 LYS A N 1
ATOM 2033 C CA . LYS A 1 262 ? 6.435 -12.920 5.095 1.00 96.25 262 LYS A CA 1
ATOM 2034 C C . LYS A 1 262 ? 7.790 -12.672 5.757 1.00 96.25 262 LYS A C 1
ATOM 2036 O O . LYS A 1 262 ? 7.810 -12.202 6.885 1.00 96.25 262 LYS A O 1
ATOM 2041 N N . ALA A 1 263 ? 8.888 -12.879 5.032 1.00 95.06 263 ALA A N 1
ATOM 2042 C CA . ALA A 1 263 ? 10.241 -12.772 5.583 1.00 95.06 263 ALA A CA 1
ATOM 2043 C C . ALA A 1 263 ? 10.662 -11.330 5.940 1.00 95.06 263 ALA A C 1
ATOM 2045 O O . ALA A 1 263 ? 11.240 -11.085 6.997 1.00 95.06 263 ALA A O 1
ATOM 2046 N N . GLU A 1 264 ? 10.371 -10.360 5.069 1.00 93.25 264 GLU A N 1
ATOM 2047 C CA . GLU A 1 264 ? 10.896 -8.991 5.173 1.00 93.25 264 GLU A CA 1
ATOM 2048 C C . GLU A 1 264 ? 9.913 -7.985 5.783 1.00 93.25 264 GLU A C 1
ATOM 2050 O O . GLU A 1 264 ? 10.325 -6.879 6.128 1.00 93.25 264 GLU A O 1
ATOM 2055 N N . CYS A 1 265 ? 8.640 -8.354 5.965 1.00 92.56 265 CYS A N 1
ATOM 2056 C CA . CYS A 1 265 ? 7.655 -7.521 6.657 1.00 92.56 265 CYS A CA 1
ATOM 2057 C C . CYS A 1 265 ? 7.121 -8.204 7.921 1.00 92.56 265 CYS A C 1
ATOM 2059 O O . CYS A 1 265 ? 7.312 -7.685 9.018 1.00 92.56 265 CYS A O 1
ATOM 2061 N N . LEU A 1 266 ? 6.466 -9.364 7.796 1.00 94.62 266 LEU A N 1
ATOM 2062 C CA . LEU A 1 266 ? 5.749 -9.987 8.921 1.00 94.62 266 LEU A CA 1
ATOM 2063 C C . LEU A 1 266 ? 6.678 -10.654 9.948 1.00 94.62 266 LEU A C 1
ATOM 2065 O O . LEU A 1 266 ? 6.392 -10.630 11.140 1.00 94.62 266 LEU A O 1
ATOM 2069 N N . GLU A 1 267 ? 7.794 -11.227 9.502 1.00 94.88 267 GLU A N 1
ATOM 2070 C CA . GLU A 1 267 ? 8.809 -11.880 10.344 1.00 94.88 267 GLU A CA 1
ATOM 2071 C C . GLU A 1 267 ? 9.953 -10.918 10.719 1.00 94.88 267 GLU A C 1
ATOM 2073 O O . GLU A 1 267 ? 10.881 -11.273 11.451 1.00 94.88 267 GLU A O 1
ATOM 2078 N N . LYS A 1 268 ? 9.884 -9.664 10.257 1.00 91.69 268 LYS A N 1
ATOM 2079 C CA . LYS A 1 268 ? 10.914 -8.652 10.482 1.00 91.69 268 LYS A CA 1
ATOM 2080 C C . LYS A 1 268 ? 10.573 -7.815 11.711 1.00 91.69 268 LYS A C 1
ATOM 2082 O O . LYS A 1 268 ? 9.768 -6.889 11.644 1.00 91.69 268 LYS A O 1
ATOM 2087 N N . PHE A 1 269 ? 11.230 -8.102 12.837 1.00 91.69 269 PHE A N 1
ATOM 2088 C CA . PHE A 1 269 ? 10.942 -7.434 14.115 1.00 91.69 269 PHE A CA 1
ATOM 2089 C C . PHE A 1 269 ? 10.921 -5.893 14.033 1.00 91.69 269 PHE A C 1
ATOM 2091 O O . PHE A 1 269 ? 9.922 -5.318 14.461 1.00 91.69 269 PHE A O 1
ATOM 2098 N N . PRO A 1 270 ? 11.917 -5.201 13.432 1.00 90.00 270 PRO A N 1
ATOM 2099 C CA . PRO A 1 270 ? 11.878 -3.741 13.325 1.00 90.00 270 PRO A CA 1
ATOM 2100 C C . PRO A 1 270 ? 10.636 -3.176 12.624 1.00 90.00 270 PRO A C 1
ATOM 2102 O O . PRO A 1 270 ? 10.227 -2.063 12.947 1.00 90.00 270 PRO A O 1
ATOM 2105 N N . VAL A 1 271 ? 10.041 -3.941 11.702 1.00 89.75 271 VAL A N 1
ATOM 2106 C CA . VAL A 1 271 ? 8.845 -3.562 10.939 1.00 89.75 271 VAL A CA 1
ATOM 2107 C C . VAL A 1 271 ? 7.580 -3.862 11.744 1.00 89.75 271 VAL A C 1
ATOM 2109 O O . VAL A 1 271 ? 6.732 -2.989 11.917 1.00 89.75 271 VAL A O 1
ATOM 2112 N N . ILE A 1 272 ? 7.456 -5.085 12.269 1.00 91.81 272 ILE A N 1
ATOM 2113 C CA . ILE A 1 272 ? 6.204 -5.577 12.862 1.00 91.81 272 ILE A CA 1
ATOM 2114 C C . ILE A 1 272 ? 6.061 -5.286 14.366 1.00 91.81 272 ILE A C 1
ATOM 2116 O O . ILE A 1 272 ? 4.971 -5.434 14.909 1.00 91.81 272 ILE A O 1
ATOM 2120 N N . GLN A 1 273 ? 7.112 -4.832 15.061 1.00 92.19 273 GLN A N 1
ATOM 2121 C CA . GLN A 1 273 ? 7.086 -4.559 16.513 1.00 92.19 273 GLN A CA 1
ATOM 2122 C C . GLN A 1 273 ? 5.997 -3.565 16.957 1.00 92.19 273 GLN A C 1
ATOM 2124 O O . GLN A 1 273 ? 5.612 -3.546 18.126 1.00 92.19 273 GLN A O 1
ATOM 2129 N N . HIS A 1 274 ? 5.509 -2.718 16.047 1.00 90.56 274 HIS A N 1
ATOM 2130 C CA . HIS A 1 274 ? 4.458 -1.740 16.330 1.00 90.56 274 HIS A CA 1
ATOM 2131 C C . HIS A 1 274 ? 3.040 -2.278 16.094 1.00 90.56 274 HIS A C 1
ATOM 2133 O O . HIS A 1 274 ? 2.074 -1.597 16.443 1.00 90.56 274 HIS A O 1
ATOM 2139 N N . PHE A 1 275 ? 2.907 -3.495 15.558 1.00 95.25 275 PHE A N 1
ATOM 2140 C CA . PHE A 1 275 ? 1.619 -4.131 15.315 1.00 95.25 275 PHE A CA 1
ATOM 2141 C C . PHE A 1 275 ? 0.851 -4.312 16.630 1.00 95.25 275 PHE A C 1
ATOM 2143 O O . PHE A 1 275 ? 1.380 -4.818 17.624 1.00 95.25 275 PHE A O 1
ATOM 2150 N N . LYS A 1 276 ? -0.404 -3.859 16.651 1.00 95.69 276 LYS A N 1
ATOM 2151 C CA . LYS A 1 276 ? -1.268 -3.923 17.833 1.00 95.69 276 LYS A CA 1
ATOM 2152 C C . LYS A 1 276 ? -2.103 -5.196 17.794 1.00 95.69 276 LYS A C 1
ATOM 2154 O O . LYS A 1 276 ? -2.570 -5.600 16.736 1.00 95.69 276 LYS A O 1
ATOM 2159 N N . PHE A 1 277 ? -2.304 -5.794 18.961 1.00 97.38 277 PHE A N 1
ATOM 2160 C CA . PHE A 1 277 ? -3.164 -6.959 19.137 1.00 97.38 277 PHE A CA 1
ATOM 2161 C C . PHE A 1 277 ? -4.343 -6.582 20.027 1.00 97.38 277 PHE A C 1
ATOM 2163 O O . PHE A 1 277 ? -4.185 -5.835 20.995 1.00 97.38 277 PHE A O 1
ATOM 2170 N N . GLY A 1 278 ? -5.515 -7.106 19.685 1.00 94.62 278 GLY A N 1
ATOM 2171 C CA . GLY A 1 278 ? -6.781 -6.827 20.356 1.00 94.62 278 GLY A CA 1
ATOM 2172 C C . GLY A 1 278 ? -7.678 -8.060 20.380 1.00 94.62 278 GLY A C 1
ATOM 2173 O O . GLY A 1 278 ? -7.193 -9.189 20.318 1.00 94.62 278 GLY A O 1
ATOM 2174 N N . SER A 1 279 ? -8.990 -7.857 20.465 1.00 96.19 279 SER A N 1
ATOM 2175 C CA . SER A 1 279 ? -9.955 -8.957 20.418 1.00 96.19 279 SER A CA 1
ATOM 2176 C C . SER A 1 279 ? -10.152 -9.503 18.997 1.00 96.19 279 SER A C 1
ATOM 2178 O O . SER A 1 279 ? -10.311 -10.711 18.820 1.00 96.19 279 SER A O 1
ATOM 2180 N N . LEU A 1 280 ? -10.087 -8.642 17.973 1.00 95.50 280 LEU A N 1
ATOM 2181 C CA . LEU A 1 280 ? -10.299 -9.013 16.568 1.00 95.50 280 LEU A CA 1
ATOM 2182 C C . LEU A 1 280 ? -9.063 -9.671 15.944 1.00 95.50 280 LEU A C 1
ATOM 2184 O O . LEU A 1 280 ? -9.189 -10.590 15.128 1.00 95.50 280 LEU A O 1
ATOM 2188 N N . LEU A 1 281 ? -7.877 -9.216 16.349 1.00 96.62 281 LEU A N 1
ATOM 2189 C CA . LEU A 1 281 ? -6.578 -9.775 15.974 1.00 96.62 281 LEU A CA 1
ATOM 2190 C C . LEU A 1 281 ? -5.832 -10.177 17.255 1.00 96.62 281 LEU A C 1
ATOM 2192 O O . LEU A 1 281 ? -5.018 -9.402 17.765 1.00 96.62 281 LEU A O 1
ATOM 2196 N N . PRO A 1 282 ? -6.150 -11.354 17.822 1.00 96.31 282 PRO A N 1
ATOM 2197 C CA . PRO A 1 282 ? -5.573 -11.792 19.082 1.00 96.31 282 PRO A CA 1
ATOM 2198 C C . PRO A 1 282 ? -4.134 -12.278 18.907 1.00 96.31 282 PRO A C 1
ATOM 2200 O O . PRO A 1 282 ? -3.781 -12.883 17.897 1.00 96.31 282 PRO A O 1
ATOM 2203 N N . ILE A 1 283 ? -3.322 -12.082 19.947 1.00 96.44 283 ILE A N 1
ATOM 2204 C CA . ILE A 1 283 ? -1.970 -12.661 20.048 1.00 96.44 283 ILE A CA 1
ATOM 2205 C C . ILE A 1 283 ? -1.996 -14.141 20.474 1.00 96.44 283 ILE A C 1
ATOM 2207 O O . ILE A 1 283 ? -0.972 -14.821 20.475 1.00 96.44 283 ILE A O 1
ATOM 2211 N N . HIS A 1 284 ? -3.163 -14.645 20.883 1.00 94.81 284 HIS A N 1
ATOM 2212 C CA . HIS A 1 284 ? -3.324 -16.032 21.303 1.00 94.81 284 HIS A CA 1
ATOM 2213 C C . HIS A 1 284 ? -3.038 -17.001 20.144 1.00 94.81 284 HIS A C 1
ATOM 2215 O O . HIS A 1 284 ? -3.305 -16.662 18.988 1.00 94.81 284 HIS A O 1
ATOM 2221 N N . PRO A 1 285 ? -2.532 -18.216 20.436 1.00 95.19 285 PRO A N 1
ATOM 2222 C CA . PRO A 1 285 ? -2.295 -19.228 19.415 1.00 95.19 285 PRO A CA 1
ATOM 2223 C C . PRO A 1 285 ? -3.530 -19.469 18.547 1.00 95.19 285 PRO A C 1
ATOM 2225 O O . PRO A 1 285 ? -4.653 -19.518 19.054 1.00 95.19 285 PRO A O 1
ATOM 2228 N N . VAL A 1 286 ? -3.316 -19.643 17.240 1.00 92.75 286 VAL A N 1
ATOM 2229 C CA . VAL A 1 286 ? -4.409 -19.899 16.299 1.00 92.75 286 VAL A CA 1
ATOM 2230 C C . VAL A 1 286 ? -5.159 -21.170 16.697 1.00 92.75 286 VAL A C 1
ATOM 2232 O O . VAL A 1 286 ? -4.570 -22.240 16.866 1.00 92.75 286 VAL A O 1
ATOM 2235 N N . THR A 1 287 ? -6.477 -21.060 16.855 1.00 87.56 287 THR A N 1
ATOM 2236 C CA . THR A 1 287 ? -7.331 -22.223 17.080 1.00 87.56 287 THR A CA 1
ATOM 2237 C C . THR A 1 287 ? -7.344 -23.045 15.801 1.00 87.56 287 THR A C 1
ATOM 2239 O O . THR A 1 287 ? -7.880 -22.605 14.784 1.00 87.56 287 THR A O 1
ATOM 2242 N N . SER A 1 288 ? -6.732 -24.224 15.835 1.00 80.12 288 SER A N 1
ATOM 2243 C CA . SER A 1 288 ? -6.843 -25.176 14.734 1.00 80.12 288 SER A CA 1
ATOM 2244 C C . SER A 1 288 ? -8.271 -25.715 14.747 1.00 80.12 288 SER A C 1
ATOM 2246 O O . SER A 1 288 ? -8.620 -26.507 15.617 1.00 80.12 288 SER A O 1
ATOM 2248 N N . SER A 1 289 ? -9.126 -25.234 13.849 1.00 59.00 289 SER A N 1
ATOM 2249 C CA . SER A 1 289 ? -10.387 -25.913 13.554 1.00 59.00 289 SER A CA 1
ATOM 2250 C C . SER A 1 289 ? -10.042 -27.230 12.863 1.00 59.00 289 SER A C 1
ATOM 2252 O O . SER A 1 289 ? -9.615 -27.212 11.707 1.00 59.00 289 SER A O 1
ATOM 2254 N N . CYS A 1 290 ? -10.128 -28.325 13.622 1.00 36.66 290 CYS A N 1
ATOM 2255 C CA . CYS A 1 290 ? -10.091 -29.697 13.122 1.00 36.66 290 CYS A CA 1
ATOM 2256 C C . CYS A 1 290 ? -11.273 -29.976 12.190 1.00 36.66 290 CYS A C 1
ATOM 2258 O O . CYS A 1 290 ? -12.374 -29.447 12.475 1.00 36.66 290 CYS A O 1
#

pLDDT: mean 76.09, std 26.8, range [20.69, 98.75]